Protein AF-A0AAW7EBN5-F1 (afdb_monomer_lite)

Secondary structure (DSSP, 8-state):
---HHHHHHHHHHHHHTT--PPP-TTPPPHHHHHHHHHHHHHHH-SSSPPTTGGGGTTS---SSHHHHHHHHHHHHHHHSS---SHHHHHHHHHHHHHHHHHHHHHH-SS---EEEEHHHHHHH-TTTSTTPPP-GGGSEEEE-SS-EE-HHHHHHHHHHHGGGG-HHHHHHHHHH--THHHHTT-

Structure (mmCIF, N/CA/C/O backbone):
data_AF-A0AAW7EBN5-F1
#
_entry.id   AF-A0AAW7EBN5-F1
#
loop_
_atom_site.group_PDB
_atom_site.id
_atom_site.type_symbol
_atom_site.label_atom_id
_atom_site.label_alt_id
_atom_site.label_comp_id
_atom_site.label_asym_id
_atom_site.label_entity_id
_atom_site.label_seq_id
_atom_site.pdbx_PDB_ins_code
_atom_site.Cartn_x
_atom_site.Cartn_y
_atom_site.Cartn_z
_atom_site.occupancy
_atom_site.B_iso_or_equiv
_atom_site.auth_seq_id
_atom_site.auth_comp_id
_atom_site.auth_asym_id
_atom_site.auth_atom_id
_atom_site.pdbx_PDB_model_num
ATOM 1 N N . MET A 1 1 ? 21.652 12.229 13.108 1.00 41.81 1 MET A N 1
ATOM 2 C CA . MET A 1 1 ? 20.593 11.938 12.123 1.00 41.81 1 MET A CA 1
ATOM 3 C C . MET A 1 1 ? 20.784 10.509 11.662 1.00 41.81 1 MET A C 1
ATOM 5 O O . MET A 1 1 ? 21.732 10.236 10.935 1.00 41.81 1 MET A O 1
ATOM 9 N N . THR A 1 2 ? 19.992 9.581 12.190 1.00 40.50 2 THR A N 1
ATOM 10 C CA . THR A 1 2 ? 20.044 8.175 11.773 1.00 40.50 2 THR A CA 1
ATOM 11 C C . THR A 1 2 ? 19.522 8.098 10.344 1.00 40.50 2 THR A C 1
ATOM 13 O O . THR A 1 2 ? 18.442 8.602 10.058 1.00 40.50 2 THR A O 1
ATOM 16 N N . ASN A 1 3 ? 20.313 7.535 9.435 1.00 57.00 3 ASN A N 1
ATOM 17 C CA . ASN A 1 3 ? 19.913 7.355 8.044 1.00 57.00 3 ASN A CA 1
ATOM 18 C C . ASN A 1 3 ? 18.663 6.451 8.007 1.00 57.00 3 ASN A C 1
ATOM 20 O O . ASN A 1 3 ? 18.696 5.353 8.561 1.00 57.00 3 ASN A O 1
ATOM 24 N N . ILE A 1 4 ? 17.573 6.903 7.383 1.00 47.56 4 ILE A N 1
ATOM 25 C CA . ILE A 1 4 ? 16.303 6.164 7.260 1.00 47.56 4 ILE A CA 1
ATOM 26 C C . ILE A 1 4 ? 16.544 4.759 6.688 1.00 47.56 4 ILE A C 1
ATOM 28 O O . ILE A 1 4 ? 15.941 3.796 7.152 1.00 47.56 4 ILE A O 1
ATOM 32 N N . LEU A 1 5 ? 17.520 4.608 5.785 1.00 47.66 5 LEU A N 1
ATOM 33 C CA . LEU A 1 5 ? 17.958 3.314 5.267 1.00 47.66 5 LEU A CA 1
ATOM 34 C C . LEU A 1 5 ? 18.534 2.415 6.368 1.00 47.66 5 LEU A C 1
ATOM 36 O O . LEU A 1 5 ? 18.191 1.244 6.436 1.00 47.66 5 LEU A O 1
ATOM 40 N N . GLN A 1 6 ? 19.361 2.945 7.275 1.00 50.62 6 GLN A N 1
ATOM 41 C CA . GLN A 1 6 ? 19.866 2.180 8.424 1.00 50.62 6 GLN A CA 1
ATOM 42 C C . GLN A 1 6 ? 18.741 1.784 9.374 1.00 50.62 6 GLN A C 1
ATOM 44 O O . GLN A 1 6 ? 18.802 0.706 9.950 1.00 50.62 6 GLN A O 1
ATOM 49 N N . MET A 1 7 ? 17.710 2.617 9.515 1.00 57.75 7 MET A N 1
ATOM 50 C CA . MET A 1 7 ? 16.566 2.327 10.372 1.00 57.75 7 MET A CA 1
ATOM 51 C C . MET A 1 7 ? 15.633 1.280 9.756 1.00 57.75 7 MET A C 1
ATOM 53 O O . MET A 1 7 ? 15.209 0.374 10.462 1.00 57.75 7 MET A O 1
ATOM 57 N N . ILE A 1 8 ? 15.389 1.341 8.446 1.00 55.94 8 ILE A N 1
ATOM 58 C CA . ILE A 1 8 ? 14.656 0.325 7.684 1.00 55.94 8 ILE A CA 1
ATOM 59 C C . ILE A 1 8 ? 15.447 -0.989 7.665 1.00 55.94 8 ILE A C 1
ATOM 61 O O . ILE A 1 8 ? 14.898 -2.034 7.990 1.00 55.94 8 ILE A O 1
ATOM 65 N N . ILE A 1 9 ? 16.759 -0.947 7.414 1.00 55.69 9 ILE A N 1
ATOM 66 C CA . ILE A 1 9 ? 17.652 -2.110 7.522 1.00 55.69 9 ILE A CA 1
ATOM 67 C C . ILE A 1 9 ? 17.666 -2.659 8.952 1.00 55.69 9 ILE A C 1
ATOM 69 O O . ILE A 1 9 ? 17.669 -3.872 9.126 1.00 55.69 9 ILE A O 1
ATOM 73 N N . HIS A 1 10 ? 17.676 -1.822 9.993 1.00 57.66 10 HIS A N 1
ATOM 74 C CA . HIS A 1 10 ? 17.578 -2.286 11.380 1.00 57.66 10 HIS A CA 1
ATOM 75 C C . HIS A 1 10 ? 16.211 -2.877 11.695 1.00 57.66 10 HIS A C 1
ATOM 77 O O . HIS A 1 10 ? 16.149 -3.889 12.383 1.00 57.66 10 HIS A O 1
ATOM 83 N N . PHE A 1 11 ? 15.136 -2.287 11.185 1.00 59.66 11 PHE A N 1
ATOM 84 C CA . PHE A 1 11 ? 13.782 -2.802 11.321 1.00 59.66 11 PHE A CA 1
ATOM 85 C C . PHE A 1 11 ? 13.663 -4.173 10.647 1.00 59.66 11 PHE A C 1
ATOM 87 O O . PHE A 1 11 ? 13.245 -5.127 11.295 1.00 59.66 11 PHE A O 1
ATOM 94 N N . PHE A 1 12 ? 14.171 -4.320 9.420 1.00 54.25 12 PHE A N 1
ATOM 95 C CA . PHE A 1 12 ? 14.268 -5.603 8.724 1.00 54.25 12 PHE A CA 1
ATOM 96 C C . PHE A 1 12 ? 15.182 -6.596 9.457 1.00 54.25 12 PHE A C 1
ATOM 98 O O . PHE A 1 12 ? 14.777 -7.725 9.696 1.00 54.25 12 PHE A O 1
ATOM 105 N N . LYS A 1 13 ? 16.375 -6.198 9.918 1.00 53.28 13 LYS A N 1
ATOM 106 C CA . LYS A 1 13 ? 17.269 -7.070 10.710 1.00 53.28 13 LYS A CA 1
ATOM 107 C C . LYS A 1 13 ? 16.644 -7.512 12.034 1.00 53.28 13 LYS A C 1
ATOM 109 O O . LYS A 1 13 ? 16.914 -8.621 12.487 1.00 53.28 13 LYS A O 1
ATOM 114 N N . ARG A 1 14 ? 15.831 -6.656 12.657 1.00 59.66 14 ARG A N 1
ATOM 115 C CA . ARG A 1 14 ? 15.107 -6.944 13.900 1.00 59.66 14 ARG A CA 1
ATOM 116 C C . ARG A 1 14 ? 13.907 -7.863 13.664 1.00 59.66 14 ARG A C 1
ATOM 118 O O . ARG A 1 14 ? 13.624 -8.679 14.532 1.00 59.66 14 ARG A O 1
ATOM 125 N N . LEU A 1 15 ? 13.231 -7.744 12.522 1.00 51.34 15 LEU A N 1
ATOM 126 C CA . LEU A 1 15 ? 12.105 -8.603 12.142 1.00 51.34 15 LEU A CA 1
ATOM 127 C C . LEU A 1 15 ? 12.548 -9.971 11.606 1.00 51.34 15 LEU A C 1
ATOM 129 O O . LEU A 1 15 ? 11.916 -10.974 11.915 1.00 51.34 15 LEU A O 1
ATOM 133 N N . PHE A 1 16 ? 13.648 -10.025 10.851 1.00 55.56 16 PHE A N 1
ATOM 134 C CA . PHE A 1 16 ? 14.033 -11.194 10.047 1.00 55.56 16 PHE A CA 1
ATOM 135 C C . PHE A 1 16 ? 15.359 -11.852 10.451 1.00 55.56 16 PHE A C 1
ATOM 137 O O . PHE A 1 16 ? 15.857 -12.684 9.702 1.00 55.56 16 PHE A O 1
ATOM 144 N N . GLY A 1 17 ? 15.929 -11.486 11.608 1.00 42.25 17 GLY A N 1
ATOM 145 C CA . GLY A 1 17 ? 17.090 -12.103 12.271 1.00 42.25 17 GLY A CA 1
ATOM 146 C C . GLY A 1 17 ? 18.018 -12.957 11.394 1.00 42.25 17 GLY A C 1
ATOM 147 O O . GLY A 1 17 ? 17.725 -14.122 11.166 1.00 42.25 17 GLY A O 1
ATOM 148 N N . SER A 1 18 ? 19.149 -12.386 10.957 1.00 43.19 18 SER A N 1
ATOM 149 C CA . SER A 1 18 ? 20.290 -13.038 10.273 1.00 43.19 18 SER A CA 1
ATOM 150 C C . SER A 1 18 ? 20.031 -14.437 9.683 1.00 43.19 18 SER A C 1
ATOM 152 O O . SER A 1 18 ? 20.650 -15.417 10.106 1.00 43.19 18 SER A O 1
ATOM 154 N N . ARG A 1 19 ? 19.148 -14.555 8.689 1.00 39.50 19 ARG A N 1
ATOM 155 C CA . ARG A 1 19 ? 19.156 -15.724 7.808 1.00 39.50 19 ARG A CA 1
ATOM 156 C C . ARG A 1 19 ? 20.204 -15.485 6.727 1.00 39.50 19 ARG A C 1
ATOM 158 O O . ARG A 1 19 ? 20.065 -14.593 5.905 1.00 39.50 19 ARG A O 1
ATOM 165 N N . GLN A 1 20 ? 21.295 -16.246 6.780 1.00 42.50 20 GLN A N 1
ATOM 166 C CA . GLN A 1 20 ? 22.149 -16.454 5.613 1.00 42.50 20 GLN A CA 1
ATOM 167 C C . GLN A 1 20 ? 21.422 -17.432 4.687 1.00 42.50 20 GLN A C 1
ATOM 169 O O . GLN A 1 20 ? 21.333 -18.617 5.011 1.00 42.50 20 GLN A O 1
ATOM 174 N N . SER A 1 21 ? 20.907 -16.952 3.559 1.00 39.53 21 SER A N 1
ATOM 175 C CA . SER A 1 21 ? 20.324 -17.805 2.518 1.00 39.53 21 SER A CA 1
ATOM 176 C C . SER A 1 21 ? 21.396 -18.122 1.479 1.00 39.53 21 SER A C 1
ATOM 178 O O . SER A 1 21 ? 21.937 -17.237 0.818 1.00 39.53 21 SER A O 1
ATOM 180 N N . THR A 1 22 ? 21.736 -19.402 1.359 1.00 34.47 22 THR A N 1
ATOM 181 C CA . THR A 1 22 ? 22.506 -19.938 0.236 1.00 34.47 22 THR A CA 1
ATOM 182 C C . THR A 1 22 ? 21.583 -19.999 -0.978 1.00 34.47 22 THR A C 1
ATOM 184 O O . THR A 1 22 ? 20.506 -20.577 -0.914 1.00 34.47 22 THR A O 1
ATOM 187 N N . VAL A 1 23 ? 21.994 -19.358 -2.071 1.00 38.59 23 VAL A N 1
ATOM 188 C CA . VAL A 1 23 ? 21.180 -19.189 -3.281 1.00 38.59 23 VAL A CA 1
ATOM 189 C C . VAL A 1 23 ? 20.992 -20.529 -3.999 1.00 38.59 23 VAL A C 1
ATOM 191 O O . VAL A 1 23 ? 21.970 -21.145 -4.427 1.00 38.59 23 VAL A O 1
ATOM 194 N N . SER A 1 24 ? 19.738 -20.939 -4.204 1.00 33.28 24 SER A N 1
ATOM 195 C CA . SER A 1 24 ? 19.353 -21.868 -5.272 1.00 33.28 24 SER A CA 1
ATOM 196 C C . SER A 1 24 ? 17.978 -21.497 -5.853 1.00 33.28 24 SER A C 1
ATOM 198 O O . SER A 1 24 ? 17.184 -20.829 -5.201 1.00 33.28 24 SER A O 1
ATOM 200 N N . ASN A 1 25 ? 17.782 -21.846 -7.128 1.00 41.19 25 ASN A N 1
ATOM 201 C CA . ASN A 1 25 ? 16.767 -21.336 -8.058 1.00 41.19 25 ASN A CA 1
ATOM 202 C C . ASN A 1 25 ? 15.302 -21.378 -7.560 1.00 41.19 25 ASN A C 1
ATOM 204 O O . ASN A 1 25 ? 14.869 -22.378 -7.002 1.00 41.19 25 ASN A O 1
ATOM 208 N N . GLU A 1 26 ? 14.550 -20.322 -7.916 1.00 43.00 26 GLU A N 1
ATOM 209 C CA . GLU A 1 26 ? 13.098 -20.081 -7.717 1.00 43.00 26 GLU A CA 1
ATOM 210 C C . GLU A 1 26 ? 12.613 -19.521 -6.364 1.00 43.00 26 GLU A C 1
ATOM 212 O O . GLU A 1 26 ? 11.414 -19.518 -6.089 1.00 43.00 26 GLU A O 1
ATOM 217 N N . GLU A 1 27 ? 13.483 -18.925 -5.550 1.00 46.00 27 GLU A N 1
ATOM 218 C CA . GLU A 1 27 ? 13.030 -18.131 -4.399 1.00 46.00 27 GLU A CA 1
ATOM 219 C C . GLU A 1 27 ? 12.667 -16.695 -4.819 1.00 46.00 27 GLU A C 1
ATOM 221 O O . GLU A 1 27 ? 13.428 -16.007 -5.505 1.00 46.00 27 GLU A O 1
ATOM 226 N N . LEU A 1 28 ? 11.478 -16.226 -4.415 1.00 54.50 28 LEU A N 1
ATOM 227 C CA . LEU A 1 28 ? 11.127 -14.807 -4.499 1.00 54.50 28 LEU A CA 1
ATOM 228 C C . LEU A 1 28 ? 12.215 -13.994 -3.768 1.00 54.50 28 LEU A C 1
ATOM 230 O O . LEU A 1 28 ? 12.573 -14.378 -2.653 1.00 54.50 28 LEU A O 1
ATOM 234 N N . PRO A 1 29 ? 12.726 -12.883 -4.340 1.00 73.75 29 PRO A N 1
ATOM 235 C CA . PRO A 1 29 ? 13.769 -12.081 -3.696 1.00 73.75 29 PRO A CA 1
ATOM 236 C C . PRO A 1 29 ? 13.388 -11.741 -2.251 1.00 73.75 29 PRO A C 1
ATOM 238 O O . PRO A 1 29 ? 12.215 -11.466 -2.007 1.00 73.75 29 PRO A O 1
ATOM 241 N N . GLU A 1 30 ? 14.342 -11.708 -1.314 1.00 85.31 30 GLU A N 1
ATOM 242 C CA . GLU A 1 30 ? 14.082 -11.552 0.135 1.00 85.31 30 GLU A CA 1
ATOM 243 C C . GLU A 1 30 ? 13.101 -10.411 0.471 1.00 85.31 30 GLU A C 1
ATOM 245 O O . GLU A 1 30 ? 12.250 -10.555 1.347 1.00 85.31 30 GLU A O 1
ATOM 250 N N . ILE A 1 31 ? 13.138 -9.306 -0.284 1.00 88.88 31 ILE A N 1
ATOM 251 C CA . ILE A 1 31 ? 12.205 -8.181 -0.133 1.00 88.88 31 ILE A CA 1
ATOM 252 C C . ILE A 1 31 ? 10.736 -8.555 -0.397 1.00 88.88 31 ILE A C 1
ATOM 254 O O . ILE A 1 31 ? 9.842 -8.050 0.270 1.00 88.88 31 ILE A O 1
ATOM 258 N N . ASN A 1 32 ? 10.458 -9.465 -1.331 1.00 93.12 32 ASN A N 1
ATOM 259 C CA . ASN A 1 32 ? 9.101 -9.915 -1.636 1.00 93.12 32 ASN A CA 1
ATOM 260 C C . ASN A 1 32 ? 8.511 -10.723 -0.481 1.00 93.12 32 ASN A C 1
ATOM 262 O O . ASN A 1 32 ? 7.341 -10.541 -0.158 1.00 93.12 32 ASN A O 1
ATOM 266 N N . LEU A 1 33 ? 9.318 -11.590 0.138 1.00 92.12 33 LEU A N 1
ATOM 267 C CA . LEU A 1 33 ? 8.919 -12.328 1.337 1.00 92.12 33 LEU A CA 1
ATOM 268 C C . LEU A 1 33 ? 8.716 -11.366 2.509 1.00 92.12 33 LEU A C 1
ATOM 270 O O . LEU A 1 33 ? 7.685 -11.417 3.172 1.00 92.12 33 LEU A O 1
ATOM 274 N N . ALA A 1 34 ? 9.640 -10.422 2.695 1.00 92.62 34 ALA A N 1
ATOM 275 C CA . ALA A 1 34 ? 9.538 -9.431 3.757 1.00 92.62 34 ALA A CA 1
ATOM 276 C C . ALA A 1 34 ? 8.265 -8.575 3.640 1.00 92.62 34 ALA A C 1
ATOM 278 O O . ALA A 1 34 ? 7.612 -8.307 4.645 1.00 92.62 34 ALA A O 1
ATOM 279 N N . PHE A 1 35 ? 7.878 -8.169 2.427 1.00 95.94 35 PHE A N 1
ATOM 280 C CA . PHE A 1 35 ? 6.635 -7.429 2.205 1.00 95.94 35 PHE A CA 1
ATOM 281 C C . PHE A 1 35 ? 5.387 -8.308 2.349 1.00 95.94 35 PHE A C 1
ATOM 283 O O . PHE A 1 35 ? 4.399 -7.849 2.914 1.00 95.94 35 PHE A O 1
ATOM 290 N N . ALA A 1 36 ? 5.425 -9.582 1.953 1.00 96.06 36 ALA A N 1
ATOM 291 C CA . ALA A 1 36 ? 4.332 -10.507 2.256 1.00 96.06 36 ALA A CA 1
ATOM 292 C C . ALA A 1 36 ? 4.115 -10.664 3.775 1.00 96.06 36 ALA A C 1
ATOM 294 O O . ALA A 1 36 ? 2.979 -10.612 4.253 1.00 96.06 36 ALA A O 1
ATOM 295 N N . ASP A 1 37 ? 5.200 -10.762 4.545 1.00 95.19 37 ASP A N 1
ATOM 296 C CA . ASP A 1 37 ? 5.140 -10.839 6.005 1.00 95.19 37 ASP A CA 1
ATOM 297 C C . ASP A 1 37 ? 4.635 -9.526 6.623 1.00 95.19 37 ASP A C 1
ATOM 299 O O . ASP A 1 37 ? 3.735 -9.549 7.463 1.00 95.19 37 ASP A O 1
ATOM 303 N N . LEU A 1 38 ? 5.128 -8.367 6.165 1.00 96.62 38 LEU A N 1
ATOM 304 C CA . LEU A 1 38 ? 4.636 -7.054 6.606 1.00 96.62 38 LEU A CA 1
ATOM 305 C C . LEU A 1 38 ? 3.138 -6.878 6.343 1.00 96.62 38 LEU A C 1
ATOM 307 O O . LEU A 1 38 ? 2.431 -6.343 7.196 1.00 96.62 38 LEU A O 1
ATOM 311 N N . ALA A 1 39 ? 2.652 -7.349 5.196 1.00 98.00 39 ALA A N 1
ATOM 312 C CA . ALA A 1 39 ? 1.235 -7.327 4.873 1.00 98.00 39 ALA A CA 1
ATOM 313 C C . ALA A 1 39 ? 0.424 -8.152 5.882 1.00 98.00 39 ALA A C 1
ATOM 315 O O . ALA A 1 39 ? -0.584 -7.682 6.401 1.00 98.00 39 ALA A O 1
ATOM 316 N N . ASN A 1 40 ? 0.887 -9.360 6.215 1.00 96.12 40 ASN A N 1
ATOM 317 C CA . ASN A 1 40 ? 0.235 -10.210 7.211 1.00 96.12 40 ASN A CA 1
ATOM 318 C C . ASN A 1 40 ? 0.261 -9.596 8.628 1.00 96.12 40 ASN A C 1
ATOM 320 O O . ASN A 1 40 ? -0.712 -9.694 9.378 1.00 96.12 40 ASN A O 1
ATOM 324 N N . MET A 1 41 ? 1.355 -8.919 8.990 1.00 96.19 41 MET A N 1
ATOM 325 C CA . MET A 1 41 ? 1.511 -8.249 10.286 1.00 96.19 41 MET A CA 1
ATOM 326 C C . MET A 1 41 ? 0.529 -7.092 10.503 1.00 96.19 41 MET A C 1
ATOM 328 O O . MET A 1 41 ? 0.321 -6.715 11.656 1.00 96.19 41 MET A O 1
ATOM 332 N N . LEU A 1 42 ? -0.059 -6.518 9.445 1.00 96.81 42 LEU A N 1
ATOM 333 C CA . LEU A 1 42 ? -1.044 -5.438 9.572 1.00 96.81 42 LEU A CA 1
ATOM 334 C C . LEU A 1 42 ? -2.216 -5.846 10.473 1.00 96.81 42 LEU A C 1
ATOM 336 O O . LEU A 1 42 ? -2.647 -5.054 11.305 1.00 96.81 42 LEU A O 1
ATOM 340 N N . THR A 1 43 ? -2.686 -7.086 10.328 1.00 95.19 43 THR A N 1
ATOM 341 C CA . THR A 1 43 ? -3.916 -7.578 10.963 1.00 95.19 43 THR A CA 1
ATOM 342 C C . THR A 1 43 ? -3.674 -8.648 12.034 1.00 95.19 43 THR A C 1
ATOM 344 O O . THR A 1 43 ? -4.608 -9.011 12.743 1.00 95.19 43 THR A O 1
ATOM 347 N N . HIS A 1 44 ? -2.434 -9.133 12.204 1.00 92.69 44 HIS A N 1
ATOM 348 C CA . HIS A 1 44 ? -2.129 -10.262 13.100 1.00 92.69 44 HIS A CA 1
ATOM 349 C C . HIS A 1 44 ? -0.993 -10.031 14.117 1.00 92.69 44 HIS A C 1
ATOM 351 O O . HIS A 1 44 ? -0.796 -10.875 14.996 1.00 92.69 44 HIS A O 1
ATOM 357 N N . GLU A 1 45 ? -0.216 -8.943 14.030 1.00 92.62 45 GLU A N 1
ATOM 358 C CA . GLU A 1 45 ? 0.930 -8.727 14.928 1.00 92.62 45 GLU A CA 1
ATOM 359 C C . GLU A 1 45 ? 0.486 -8.333 16.345 1.00 92.62 45 GLU A C 1
ATOM 361 O O . GLU A 1 45 ? -0.085 -7.266 16.544 1.00 92.62 45 GLU A O 1
ATOM 366 N N . LYS A 1 46 ? 0.813 -9.158 17.347 1.00 90.25 46 LYS A N 1
ATOM 367 C CA . LYS A 1 46 ? 0.402 -8.953 18.750 1.00 90.25 46 LYS A CA 1
ATOM 368 C C . LYS A 1 46 ? 1.466 -8.298 19.628 1.00 90.25 46 LYS A C 1
ATOM 370 O O . LYS A 1 46 ? 1.125 -7.659 20.616 1.00 90.25 46 LYS A O 1
ATOM 375 N N . ASN A 1 47 ? 2.747 -8.469 19.307 1.00 89.25 47 ASN A N 1
ATOM 376 C CA . ASN A 1 47 ? 3.846 -7.970 20.140 1.00 89.25 47 ASN A CA 1
ATOM 377 C C . ASN A 1 47 ? 4.132 -6.490 19.879 1.00 89.25 47 ASN A C 1
ATOM 379 O O . ASN A 1 47 ? 4.582 -5.770 20.767 1.00 89.25 47 ASN A O 1
ATOM 383 N N . ASN A 1 48 ? 3.899 -6.048 18.645 1.00 88.31 48 ASN A N 1
ATOM 384 C CA . ASN A 1 48 ? 4.020 -4.655 18.235 1.00 88.31 48 ASN A CA 1
ATOM 385 C C . ASN A 1 48 ? 2.884 -4.307 17.258 1.00 88.31 48 ASN A C 1
ATOM 387 O O . ASN A 1 48 ? 3.149 -4.168 16.054 1.00 88.31 48 ASN A O 1
ATOM 391 N N . PRO A 1 49 ? 1.627 -4.272 17.739 1.00 91.88 49 PRO A N 1
ATOM 392 C CA . PRO A 1 49 ? 0.456 -4.069 16.896 1.00 91.88 49 PRO A CA 1
ATOM 393 C C . PRO A 1 49 ? 0.455 -2.668 16.285 1.00 91.88 49 PRO A C 1
ATOM 395 O O . PRO A 1 49 ? 1.073 -1.740 16.808 1.00 91.88 49 PRO A O 1
ATOM 398 N N . VAL A 1 50 ? -0.253 -2.512 15.169 1.00 92.38 50 VAL A N 1
ATOM 399 C CA . VAL A 1 50 ? -0.644 -1.172 14.718 1.00 92.38 50 VAL A CA 1
ATOM 400 C C . VAL A 1 50 ? -1.708 -0.603 15.676 1.00 92.38 50 VAL A C 1
ATOM 402 O O . VAL A 1 50 ? -2.388 -1.384 16.354 1.00 92.38 50 VAL A O 1
ATOM 405 N N . PRO A 1 51 ? -1.872 0.730 15.776 1.00 91.62 51 PRO A N 1
ATOM 406 C CA . PRO A 1 51 ? -2.968 1.314 16.547 1.00 91.62 51 PRO A CA 1
ATOM 407 C C . PRO A 1 51 ? -4.311 0.736 16.105 1.00 91.62 51 PRO A C 1
ATOM 409 O O . PRO A 1 51 ? -4.489 0.468 14.920 1.00 91.62 51 PRO A O 1
ATOM 412 N N . ASN A 1 52 ? -5.233 0.542 17.049 1.00 91.50 52 ASN A N 1
ATOM 413 C CA . ASN A 1 52 ? -6.579 0.028 16.788 1.00 91.50 52 ASN A CA 1
ATOM 414 C C . ASN A 1 52 ? -6.618 -1.303 15.997 1.00 91.50 52 ASN A C 1
ATOM 416 O O . ASN A 1 52 ? -7.480 -1.492 15.146 1.00 91.50 52 ASN A O 1
ATOM 420 N N . LEU A 1 53 ? -5.697 -2.240 16.274 1.00 93.31 53 LEU A N 1
ATOM 421 C CA . LEU A 1 53 ? -5.661 -3.568 15.631 1.00 93.31 53 LEU A CA 1
ATOM 422 C C . LEU A 1 53 ? -7.021 -4.294 15.667 1.00 93.31 53 LEU A C 1
ATOM 424 O O . LEU A 1 53 ? -7.388 -4.973 14.710 1.00 93.31 53 LEU A O 1
ATOM 428 N N . GLU A 1 54 ? -7.779 -4.112 16.751 1.00 94.25 54 GLU A N 1
ATOM 429 C CA . GLU A 1 54 ? -9.112 -4.694 16.947 1.00 94.25 54 GLU A CA 1
ATOM 430 C C . GLU A 1 54 ? -10.106 -4.321 15.833 1.00 94.25 54 GLU A C 1
ATOM 432 O O . GLU A 1 54 ? -11.044 -5.081 15.590 1.00 94.25 54 GLU A O 1
ATOM 437 N N . PHE A 1 55 ? -9.883 -3.210 15.111 1.00 94.88 55 PHE A N 1
ATOM 438 C CA . PHE A 1 55 ? -10.654 -2.823 13.923 1.00 94.88 55 PHE A CA 1
ATOM 439 C C . PHE A 1 55 ? -10.760 -3.970 12.907 1.00 94.88 55 PHE A C 1
ATOM 441 O O . PHE A 1 55 ? -11.808 -4.172 12.302 1.00 94.88 55 PHE A O 1
ATOM 448 N N . PHE A 1 56 ? -9.697 -4.764 12.754 1.00 96.06 56 PHE A N 1
ATOM 449 C CA . PHE A 1 56 ? -9.648 -5.845 11.772 1.00 96.06 56 PHE A CA 1
ATOM 450 C C . PHE A 1 56 ? -10.279 -7.159 12.253 1.00 96.06 56 PHE A C 1
ATOM 452 O O . PHE A 1 56 ? -10.504 -8.048 11.438 1.00 96.06 56 PHE A O 1
ATOM 459 N N . HIS A 1 57 ? -10.582 -7.322 13.545 1.00 92.75 57 HIS A N 1
ATOM 460 C CA . HIS A 1 57 ? -10.980 -8.623 14.104 1.00 92.75 57 HIS A CA 1
ATOM 461 C C . HIS A 1 57 ? -12.338 -9.140 13.612 1.00 92.75 57 HIS A C 1
ATOM 463 O O . HIS A 1 57 ? -12.569 -10.349 13.610 1.00 92.75 57 HIS A O 1
ATOM 469 N N . SER A 1 58 ? -13.237 -8.247 13.199 1.00 89.94 58 SER A N 1
ATOM 470 C CA . SER A 1 58 ? -14.543 -8.598 12.628 1.00 89.94 58 SER A CA 1
ATOM 471 C C . SER A 1 58 ? -14.565 -8.575 11.097 1.00 89.94 58 SER A C 1
ATOM 473 O O . SER A 1 58 ? -15.601 -8.879 10.502 1.00 89.94 58 SER A O 1
ATOM 475 N N . LEU A 1 59 ? -13.448 -8.220 10.457 1.00 95.50 59 LEU A N 1
ATOM 476 C CA . LEU A 1 59 ? -13.358 -8.019 9.016 1.00 95.50 59 LEU A CA 1
ATOM 477 C C . LEU A 1 59 ? -12.678 -9.210 8.343 1.00 95.50 59 LEU A C 1
ATOM 479 O O . LEU A 1 59 ? -11.682 -9.748 8.827 1.00 95.50 59 LEU A O 1
ATOM 483 N N . ASN A 1 60 ? -13.197 -9.608 7.182 1.00 94.25 60 ASN A N 1
ATOM 484 C CA . ASN A 1 60 ? -12.527 -10.593 6.343 1.00 94.25 60 ASN A CA 1
ATOM 485 C C . ASN A 1 60 ? -11.458 -9.897 5.486 1.00 94.25 60 ASN A C 1
ATOM 487 O O . ASN A 1 60 ? -11.756 -9.317 4.443 1.00 94.25 60 ASN A O 1
ATOM 491 N N . MET A 1 61 ? -10.212 -9.939 5.952 1.00 97.62 61 MET A N 1
ATOM 492 C CA . MET A 1 61 ? -9.067 -9.299 5.301 1.00 97.62 61 MET A CA 1
ATOM 493 C C . MET A 1 61 ? -8.371 -10.275 4.341 1.00 97.62 61 MET A C 1
ATOM 495 O O . MET A 1 61 ? -7.285 -10.777 4.632 1.00 97.62 61 MET A O 1
ATOM 499 N N . ASP A 1 62 ? -8.980 -10.522 3.181 1.00 97.69 62 ASP A N 1
ATOM 500 C CA . ASP A 1 62 ? -8.596 -11.552 2.203 1.00 97.69 62 ASP A CA 1
ATOM 501 C C . ASP A 1 62 ? -7.790 -11.042 0.993 1.00 97.69 62 ASP A C 1
ATOM 503 O O . ASP A 1 62 ? -7.650 -11.748 -0.006 1.00 97.69 62 ASP A O 1
ATOM 507 N N . TYR A 1 63 ? -7.218 -9.839 1.091 1.00 98.25 63 TYR A N 1
ATOM 508 C CA . TYR A 1 63 ? -6.481 -9.148 0.026 1.00 98.25 63 TYR A CA 1
ATOM 509 C C . TYR A 1 63 ? -7.339 -8.764 -1.185 1.00 98.25 63 TYR A C 1
ATOM 511 O O . TYR A 1 63 ? -6.799 -8.412 -2.234 1.00 98.25 63 TYR A O 1
ATOM 519 N N . SER A 1 64 ? -8.667 -8.817 -1.082 1.00 98.06 64 SER A N 1
ATOM 520 C CA . SER A 1 64 ? -9.547 -8.274 -2.115 1.00 98.06 64 SER A CA 1
ATOM 521 C C . SER A 1 64 ? -9.505 -6.744 -2.139 1.00 98.06 64 SER A C 1
ATOM 523 O O . SER A 1 64 ? -9.092 -6.082 -1.184 1.00 98.06 64 SER A O 1
ATOM 525 N N . LEU A 1 65 ? -10.018 -6.153 -3.220 1.00 97.00 65 LEU A N 1
ATOM 526 C CA . LEU A 1 65 ? -10.277 -4.712 -3.262 1.00 97.00 65 LEU A CA 1
ATOM 527 C C . LEU A 1 65 ? -11.208 -4.253 -2.123 1.00 97.00 65 LEU A C 1
ATOM 529 O O . LEU A 1 65 ? -11.025 -3.154 -1.609 1.00 97.00 65 LEU A O 1
ATOM 533 N N . GLY A 1 66 ? -12.152 -5.098 -1.690 1.00 97.88 66 GLY A N 1
ATOM 534 C CA . GLY A 1 66 ? -13.004 -4.817 -0.530 1.00 97.88 66 GLY A CA 1
ATOM 535 C C . GLY A 1 66 ? -12.196 -4.677 0.763 1.00 97.88 66 GLY A C 1
ATOM 536 O O . GLY A 1 66 ? -12.397 -3.726 1.511 1.00 97.88 66 GLY A O 1
ATOM 537 N N . SER A 1 67 ? -11.194 -5.536 0.983 1.00 98.31 67 SER A N 1
ATOM 538 C CA . SER A 1 67 ? -10.277 -5.388 2.122 1.00 98.31 67 SER A CA 1
ATOM 539 C C . SER A 1 67 ? -9.493 -4.071 2.088 1.00 98.31 67 SER A C 1
ATOM 541 O O . SER A 1 67 ? -9.197 -3.515 3.141 1.00 98.31 67 SER A O 1
ATOM 543 N N . ILE A 1 68 ? -9.183 -3.527 0.905 1.00 98.50 68 ILE A N 1
ATOM 544 C CA . ILE A 1 68 ? -8.508 -2.222 0.797 1.00 98.50 68 ILE A CA 1
ATOM 545 C C . ILE A 1 68 ? -9.444 -1.066 1.189 1.00 98.50 68 ILE A C 1
ATOM 547 O O . ILE A 1 68 ? -8.978 -0.094 1.774 1.00 98.50 68 ILE A O 1
ATOM 551 N N . GLN A 1 69 ? -10.757 -1.167 0.953 1.00 98.00 69 GLN A N 1
ATOM 552 C CA . GLN A 1 69 ? -11.707 -0.153 1.443 1.00 98.00 69 GLN A CA 1
ATOM 553 C C . GLN A 1 69 ? -11.700 -0.080 2.973 1.00 98.00 69 GLN A C 1
ATOM 555 O O . GLN A 1 69 ? -11.622 1.006 3.538 1.00 98.00 69 GLN A O 1
ATOM 560 N N . HIS A 1 70 ? -11.661 -1.233 3.642 1.00 98.25 70 HIS A N 1
ATOM 561 C CA . HIS A 1 70 ? -11.507 -1.282 5.096 1.00 98.25 70 HIS A CA 1
ATOM 562 C C . HIS A 1 70 ? -10.183 -0.684 5.581 1.00 98.25 70 HIS A C 1
ATOM 564 O O . HIS A 1 70 ? -10.110 -0.154 6.685 1.00 98.25 70 HIS A O 1
ATOM 570 N N . ILE A 1 71 ? -9.127 -0.737 4.768 1.00 98.19 71 ILE A N 1
ATOM 571 C CA . ILE A 1 71 ? -7.866 -0.063 5.086 1.00 98.19 71 ILE A CA 1
ATOM 572 C C . ILE A 1 71 ? -8.017 1.459 5.005 1.00 98.19 71 ILE A C 1
ATOM 574 O O . ILE A 1 71 ? -7.486 2.145 5.874 1.00 98.19 71 ILE A O 1
ATOM 578 N N . ASP A 1 72 ? -8.728 1.993 4.009 1.00 98.25 72 ASP A N 1
ATOM 579 C CA . ASP A 1 72 ? -9.012 3.433 3.943 1.00 98.25 72 ASP A CA 1
ATOM 580 C C . ASP A 1 72 ? -9.796 3.880 5.198 1.00 98.25 72 ASP A C 1
ATOM 582 O O . ASP A 1 72 ? -9.398 4.834 5.868 1.00 98.25 72 ASP A O 1
ATOM 586 N N . GLU A 1 73 ? -10.839 3.135 5.588 1.00 97.12 73 GLU A N 1
ATOM 587 C CA . GLU A 1 73 ? -11.615 3.366 6.823 1.00 97.12 73 GLU A CA 1
ATOM 588 C C . GLU A 1 73 ? -10.735 3.316 8.082 1.00 97.12 73 GLU A C 1
ATOM 590 O O . GLU A 1 73 ? -10.799 4.197 8.945 1.00 97.12 73 GLU A O 1
ATOM 595 N N . TYR A 1 74 ? -9.872 2.302 8.169 1.00 97.00 74 TYR A N 1
ATOM 596 C CA . TYR A 1 74 ? -8.905 2.154 9.247 1.00 97.00 74 TYR A CA 1
ATOM 597 C C . TYR A 1 74 ? -7.989 3.376 9.347 1.00 97.00 74 TYR A C 1
ATOM 599 O O . TYR A 1 74 ? -7.868 3.967 10.422 1.00 97.00 74 TYR A O 1
ATOM 607 N N . LEU A 1 75 ? -7.363 3.776 8.236 1.00 96.56 75 LEU A N 1
ATOM 608 C CA . LEU A 1 75 ? -6.430 4.897 8.217 1.00 96.56 75 LEU A CA 1
ATOM 609 C C . LEU A 1 75 ? -7.117 6.212 8.585 1.00 96.56 75 LEU A C 1
ATOM 611 O O . LEU A 1 75 ? -6.501 7.020 9.273 1.00 96.56 75 LEU A O 1
ATOM 615 N N . LEU A 1 76 ? -8.377 6.426 8.190 1.00 95.06 76 LEU A N 1
ATOM 616 C CA . LEU A 1 76 ? -9.151 7.584 8.650 1.00 95.06 76 LEU A CA 1
ATOM 617 C C . LEU A 1 76 ? -9.332 7.573 10.164 1.00 95.06 76 LEU A C 1
ATOM 619 O O . LEU A 1 76 ? -9.125 8.605 10.798 1.00 95.06 76 LEU A O 1
ATOM 623 N N . SER A 1 77 ? -9.659 6.414 10.743 1.00 93.25 77 SER A N 1
ATOM 624 C CA . SER A 1 77 ? -9.905 6.294 12.185 1.00 93.25 77 SER A CA 1
ATOM 625 C C . SER A 1 77 ? -8.685 6.620 13.050 1.00 93.25 77 SER A C 1
ATOM 627 O O . SER A 1 77 ? -8.854 7.081 14.172 1.00 93.25 77 SER A O 1
ATOM 629 N N . ILE A 1 78 ? -7.470 6.412 12.527 1.00 91.94 78 ILE A N 1
ATOM 630 C CA . ILE A 1 78 ? -6.213 6.672 13.246 1.00 91.94 78 ILE A CA 1
ATOM 631 C C . ILE A 1 78 ? -5.507 7.956 12.788 1.00 91.94 78 ILE A C 1
ATOM 633 O O . ILE A 1 78 ? -4.448 8.296 13.306 1.00 91.94 78 ILE A O 1
ATOM 637 N N . ARG A 1 79 ? -6.040 8.661 11.783 1.00 83.50 79 ARG A N 1
ATOM 638 C CA . ARG A 1 79 ? -5.408 9.868 11.226 1.00 83.50 79 ARG A CA 1
ATOM 639 C C . ARG A 1 79 ? -5.523 11.071 12.160 1.00 83.50 79 ARG A C 1
ATOM 641 O O . ARG A 1 79 ? -4.652 11.934 12.129 1.00 83.50 79 ARG A O 1
ATOM 648 N N . GLU A 1 80 ? -6.591 11.136 12.952 1.00 74.44 80 GLU A N 1
ATOM 649 C CA . GLU A 1 80 ? -6.791 12.184 13.964 1.00 74.44 80 GLU A CA 1
ATOM 650 C C . GLU A 1 80 ? -5.987 11.928 15.249 1.00 74.44 80 GLU A C 1
ATOM 652 O O . GLU A 1 80 ? -5.852 12.829 16.079 1.00 74.44 80 GLU A O 1
ATOM 657 N N . ASP A 1 81 ? -5.421 10.726 15.402 1.00 74.69 81 ASP A N 1
ATOM 658 C CA . ASP A 1 81 ? -4.535 10.405 16.513 1.00 74.69 81 ASP A CA 1
ATOM 659 C C . ASP A 1 81 ? -3.169 11.087 16.346 1.00 74.69 81 ASP A C 1
ATOM 661 O O . ASP A 1 81 ? -2.657 11.295 15.244 1.00 74.69 81 ASP A O 1
ATOM 665 N N . ASP A 1 82 ? -2.523 11.377 17.475 1.00 68.81 82 ASP A N 1
ATOM 666 C CA . ASP A 1 82 ? -1.154 11.879 17.504 1.00 68.81 82 ASP A CA 1
ATOM 667 C C . ASP A 1 82 ? -0.145 10.784 17.067 1.00 68.81 82 ASP A C 1
ATOM 669 O O . ASP A 1 82 ? 0.366 9.969 17.861 1.00 68.81 82 ASP A O 1
ATOM 673 N N . LEU A 1 83 ? 0.122 10.769 15.757 1.00 75.19 83 LEU A N 1
ATOM 674 C CA . LEU A 1 83 ? 1.115 9.939 15.071 1.00 75.19 83 LEU A CA 1
ATOM 675 C C . LEU A 1 83 ? 2.505 10.606 14.987 1.00 75.19 83 LEU A C 1
ATOM 677 O O . LEU A 1 83 ? 3.319 10.193 14.161 1.00 75.19 83 LEU A O 1
ATOM 681 N N . GLU A 1 84 ? 2.816 11.601 15.830 1.00 69.31 84 GLU A N 1
ATOM 682 C CA . GLU A 1 84 ? 4.003 12.470 15.693 1.00 69.31 84 GLU A CA 1
ATOM 683 C C . GLU A 1 84 ? 5.369 11.757 15.740 1.00 69.31 84 GLU A C 1
ATOM 685 O O . GLU A 1 84 ? 6.388 12.350 15.379 1.00 69.31 84 GLU A O 1
ATOM 690 N N . THR A 1 85 ? 5.439 10.487 16.155 1.00 71.19 85 THR A N 1
ATOM 691 C CA . THR A 1 85 ? 6.710 9.755 16.250 1.00 71.19 85 THR A CA 1
ATOM 692 C C . THR A 1 85 ? 6.909 8.753 15.117 1.00 71.19 85 THR A C 1
ATOM 694 O O . THR A 1 85 ? 6.058 7.903 14.845 1.00 71.19 85 THR A O 1
ATOM 697 N N . GLU A 1 86 ? 8.116 8.743 14.541 1.00 71.75 86 GLU A N 1
ATOM 698 C CA . GLU A 1 86 ? 8.532 7.779 13.509 1.00 71.75 86 GLU A CA 1
ATOM 699 C C . GLU A 1 86 ? 8.271 6.315 13.912 1.00 71.75 86 GLU A C 1
ATOM 701 O O . GLU A 1 86 ? 7.852 5.493 13.100 1.00 71.75 86 GLU A O 1
ATOM 706 N N . SER A 1 87 ? 8.455 5.992 15.196 1.00 77.44 87 SER A N 1
ATOM 707 C CA . SER A 1 87 ? 8.212 4.656 15.755 1.00 77.44 87 SER A CA 1
ATOM 708 C C . SER A 1 87 ? 6.761 4.177 15.638 1.00 77.44 87 SER A C 1
ATOM 710 O O . SER A 1 87 ? 6.538 2.967 15.627 1.00 77.44 87 SER A O 1
ATOM 712 N N . LYS A 1 88 ? 5.792 5.097 15.548 1.00 81.69 88 LYS A N 1
ATOM 713 C CA . LYS A 1 88 ? 4.369 4.793 15.360 1.00 81.69 88 LYS A CA 1
ATOM 714 C C . LYS A 1 88 ? 4.009 4.757 13.878 1.00 81.69 88 LYS A C 1
ATOM 716 O O . LYS A 1 88 ? 3.362 3.814 13.434 1.00 81.69 88 LYS A O 1
ATOM 721 N N . ILE A 1 89 ? 4.459 5.753 13.110 1.00 89.12 89 ILE A N 1
ATOM 722 C CA . ILE A 1 89 ? 4.048 5.915 11.709 1.00 89.12 89 ILE A CA 1
ATOM 723 C C . ILE A 1 89 ? 4.677 4.871 10.780 1.00 89.12 89 ILE A C 1
ATOM 725 O O . ILE A 1 89 ? 4.017 4.385 9.867 1.00 89.12 89 ILE A O 1
ATOM 729 N N . ILE A 1 90 ? 5.932 4.473 11.016 1.00 91.31 90 ILE A N 1
ATOM 730 C CA . ILE A 1 90 ? 6.652 3.571 10.107 1.00 91.31 90 ILE A CA 1
ATOM 731 C C . ILE A 1 90 ? 5.997 2.187 10.025 1.00 91.31 90 ILE A C 1
ATOM 733 O O . ILE A 1 90 ? 5.770 1.728 8.905 1.00 91.31 90 ILE A O 1
ATOM 737 N N . PRO A 1 91 ? 5.646 1.512 11.140 1.00 92.94 91 PRO A N 1
ATOM 738 C CA . PRO A 1 91 ? 4.922 0.247 11.070 1.00 92.94 91 PRO A CA 1
ATOM 739 C C . PRO A 1 91 ? 3.593 0.353 10.318 1.00 92.94 91 PRO A C 1
ATOM 741 O O . PRO A 1 91 ? 3.283 -0.544 9.541 1.00 92.94 91 PRO A O 1
ATOM 744 N N . ILE A 1 92 ? 2.842 1.443 10.509 1.00 95.31 92 ILE A N 1
ATOM 745 C CA . ILE A 1 92 ? 1.571 1.684 9.810 1.00 95.31 92 ILE A CA 1
ATOM 746 C C . ILE A 1 92 ? 1.833 1.796 8.308 1.00 95.31 92 ILE A C 1
ATOM 748 O O . ILE A 1 92 ? 1.282 1.027 7.527 1.00 95.31 92 ILE A O 1
ATOM 752 N N . VAL A 1 93 ? 2.735 2.693 7.902 1.00 96.75 93 VAL A N 1
ATOM 753 C CA . VAL A 1 93 ? 3.053 2.929 6.488 1.00 96.75 93 VAL A CA 1
ATOM 754 C C . VAL A 1 93 ? 3.543 1.655 5.813 1.00 96.75 93 VAL A C 1
ATOM 756 O O . VAL A 1 93 ? 3.019 1.287 4.766 1.00 96.75 93 VAL A O 1
ATOM 759 N N . LEU A 1 94 ? 4.510 0.954 6.413 1.00 96.69 94 LEU A N 1
ATOM 760 C CA . LEU A 1 94 ? 5.094 -0.247 5.819 1.00 96.69 94 LEU A CA 1
ATOM 761 C C . LEU A 1 94 ? 4.081 -1.388 5.702 1.00 96.69 94 LEU A C 1
ATOM 763 O O . LEU A 1 94 ? 3.963 -1.977 4.631 1.00 96.69 94 LEU A O 1
ATOM 767 N N . ARG A 1 95 ? 3.346 -1.704 6.774 1.00 98.00 95 ARG A N 1
ATOM 768 C CA . ARG A 1 95 ? 2.408 -2.838 6.786 1.00 98.00 95 ARG A CA 1
ATOM 769 C C . ARG A 1 95 ? 1.192 -2.571 5.906 1.00 98.00 95 ARG A C 1
ATOM 771 O O . ARG A 1 95 ? 0.781 -3.453 5.157 1.00 98.00 95 ARG A O 1
ATOM 778 N N . THR A 1 96 ? 0.668 -1.346 5.925 1.00 98.50 96 THR A N 1
ATOM 779 C CA . THR A 1 96 ? -0.445 -0.955 5.058 1.00 98.50 96 THR A CA 1
ATOM 780 C C . THR A 1 96 ? -0.038 -0.945 3.589 1.00 98.50 96 THR A C 1
ATOM 782 O O . THR A 1 96 ? -0.723 -1.537 2.756 1.00 98.50 96 THR A O 1
ATOM 785 N N . ALA A 1 97 ? 1.105 -0.340 3.254 1.00 98.56 97 ALA A N 1
ATOM 786 C CA . ALA A 1 97 ? 1.597 -0.313 1.879 1.00 98.56 97 ALA A CA 1
ATOM 787 C C . ALA A 1 97 ? 1.883 -1.725 1.355 1.00 98.56 97 ALA A C 1
ATOM 789 O O . ALA A 1 97 ? 1.568 -2.036 0.205 1.00 98.56 97 ALA A O 1
ATOM 790 N N . ALA A 1 98 ? 2.436 -2.587 2.211 1.00 98.62 98 ALA A N 1
ATOM 791 C CA . ALA A 1 98 ? 2.647 -3.988 1.905 1.00 98.62 98 ALA A CA 1
ATOM 792 C C . ALA A 1 98 ? 1.329 -4.718 1.636 1.00 98.62 98 ALA A C 1
ATOM 794 O O . ALA A 1 98 ? 1.223 -5.398 0.620 1.00 98.62 98 ALA A O 1
ATOM 795 N N . TYR A 1 99 ? 0.303 -4.531 2.472 1.00 98.75 99 TYR A N 1
ATOM 796 C CA . TYR A 1 99 ? -1.008 -5.141 2.247 1.00 98.75 99 TYR A CA 1
ATOM 797 C C . TYR A 1 99 ? -1.626 -4.711 0.915 1.00 98.75 99 TYR A C 1
ATOM 799 O O . TYR A 1 99 ? -2.085 -5.556 0.146 1.00 98.75 99 TYR A O 1
ATOM 807 N N . VAL A 1 100 ? -1.595 -3.413 0.602 1.00 98.75 100 VAL A N 1
ATOM 808 C CA . VAL A 1 100 ? -2.098 -2.885 -0.676 1.00 98.75 100 VAL A CA 1
ATOM 809 C C . VAL A 1 100 ? -1.329 -3.476 -1.856 1.00 98.75 100 VAL A C 1
ATOM 811 O O . VAL A 1 100 ? -1.937 -3.945 -2.816 1.00 98.75 100 VAL A O 1
ATOM 814 N N . GLY A 1 101 ? 0.003 -3.499 -1.789 1.00 98.50 101 GLY A N 1
ATOM 815 C CA . GLY A 1 101 ? 0.806 -4.055 -2.872 1.00 98.50 101 GLY A CA 1
ATOM 816 C C . GLY A 1 101 ? 0.618 -5.564 -3.038 1.00 98.50 101 GLY A C 1
ATOM 817 O O . GLY A 1 101 ? 0.443 -6.024 -4.160 1.00 98.50 101 GLY A O 1
ATOM 818 N N . GLU A 1 102 ? 0.549 -6.339 -1.954 1.00 98.44 102 GLU A N 1
ATOM 819 C CA . GLU A 1 102 ? 0.231 -7.772 -2.021 1.00 98.44 102 GLU A CA 1
ATOM 820 C C . GLU A 1 102 ? -1.185 -8.029 -2.551 1.00 98.44 102 GLU A C 1
ATOM 822 O O . GLU A 1 102 ? -1.393 -8.992 -3.287 1.00 98.44 102 GLU A O 1
ATOM 827 N N . SER A 1 103 ? -2.141 -7.144 -2.260 1.00 98.62 103 SER A N 1
ATOM 828 C CA . SER A 1 103 ? -3.478 -7.200 -2.860 1.00 98.62 103 SER A CA 1
ATOM 829 C C . SER A 1 103 ? -3.407 -7.019 -4.376 1.00 98.62 103 SER A C 1
ATOM 831 O O . SER A 1 103 ? -3.989 -7.810 -5.112 1.00 98.62 103 SER A O 1
ATOM 833 N N . ILE A 1 104 ? -2.621 -6.060 -4.872 1.00 98.44 104 ILE A N 1
ATOM 834 C CA . ILE A 1 104 ? -2.389 -5.905 -6.317 1.00 98.44 104 ILE A CA 1
ATOM 835 C C . ILE A 1 104 ? -1.756 -7.179 -6.899 1.00 98.44 104 ILE A C 1
ATOM 837 O O . ILE A 1 104 ? -2.289 -7.748 -7.848 1.00 98.44 104 ILE A O 1
ATOM 841 N N . ARG A 1 105 ? -0.671 -7.683 -6.295 1.00 97.44 105 ARG A N 1
ATOM 842 C CA . ARG A 1 105 ? 0.042 -8.885 -6.770 1.00 97.44 105 ARG A CA 1
ATOM 843 C C . ARG A 1 105 ? -0.839 -10.129 -6.854 1.00 97.44 105 ARG A C 1
ATOM 845 O O . ARG A 1 105 ? -0.647 -10.942 -7.750 1.00 97.44 105 ARG A O 1
ATOM 852 N N . LYS A 1 106 ? -1.754 -10.308 -5.898 1.00 97.00 106 LYS A N 1
ATOM 853 C CA . LYS A 1 106 ? -2.630 -11.487 -5.815 1.00 97.00 106 LYS A CA 1
ATOM 854 C C . LYS A 1 106 ? -3.822 -11.412 -6.768 1.00 97.00 106 LYS A C 1
ATOM 856 O O . LYS A 1 106 ? -4.338 -12.458 -7.154 1.00 97.00 106 LYS A O 1
ATOM 861 N N . ASN A 1 107 ? -4.266 -10.207 -7.125 1.00 97.00 107 ASN A N 1
ATOM 862 C CA . ASN A 1 107 ? -5.484 -10.011 -7.912 1.00 97.00 107 ASN A CA 1
ATOM 863 C C . ASN A 1 107 ? -5.219 -9.672 -9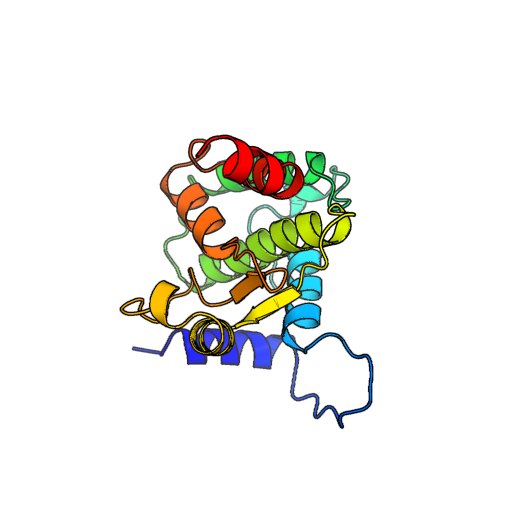.384 1.00 97.00 107 ASN A C 1
ATOM 865 O O . ASN A 1 107 ? -6.099 -9.903 -10.211 1.00 97.00 107 ASN A O 1
ATOM 869 N N . ASP A 1 108 ? -4.032 -9.177 -9.743 1.00 95.75 108 ASP A N 1
ATOM 870 C CA . ASP A 1 108 ? -3.681 -8.961 -11.147 1.00 95.75 108 ASP A CA 1
ATOM 871 C C . ASP A 1 108 ? -3.326 -10.288 -11.832 1.00 95.75 108 ASP A C 1
ATOM 873 O O . ASP A 1 108 ? -2.301 -10.904 -11.547 1.00 95.75 108 ASP A O 1
ATOM 877 N N . GLN A 1 109 ? -4.179 -10.734 -12.754 1.00 91.75 109 GLN A N 1
ATOM 878 C CA . GLN A 1 109 ? -3.951 -11.957 -13.536 1.00 91.75 109 GLN A CA 1
ATOM 879 C C . GLN A 1 109 ? -3.109 -11.714 -14.796 1.00 91.75 109 GLN A C 1
ATOM 881 O O . GLN A 1 109 ? -2.705 -12.666 -15.461 1.00 91.75 109 GLN A O 1
ATOM 886 N N . SER A 1 110 ? -2.879 -10.450 -15.158 1.00 92.50 110 SER A N 1
ATOM 887 C CA . SER A 1 110 ? -2.224 -10.061 -16.409 1.00 92.50 110 SER A CA 1
ATOM 888 C C . SER A 1 110 ? -0.737 -9.759 -16.240 1.00 92.50 110 SER A C 1
ATOM 890 O O . SER A 1 110 ? 0.041 -9.959 -17.173 1.00 92.50 110 SER A O 1
ATOM 892 N N . LYS A 1 111 ? -0.331 -9.306 -15.049 1.00 93.62 111 LYS A N 1
ATOM 893 C CA . LYS A 1 111 ? 1.029 -8.837 -14.759 1.00 93.62 111 LYS A CA 1
ATOM 894 C C . LYS A 1 111 ? 1.644 -9.604 -13.599 1.00 93.62 111 LYS A C 1
ATOM 896 O O . LYS A 1 111 ? 0.990 -9.918 -12.607 1.00 93.62 111 LYS A O 1
ATOM 901 N N . LYS A 1 112 ? 2.950 -9.859 -13.693 1.00 94.38 112 LYS A N 1
ATOM 902 C CA . LYS A 1 112 ? 3.724 -10.494 -12.621 1.00 94.38 112 LYS A CA 1
ATOM 903 C C . LYS A 1 112 ? 4.397 -9.431 -11.762 1.00 94.38 112 LYS A C 1
ATOM 905 O O . LYS A 1 112 ? 5.566 -9.117 -11.951 1.00 94.38 112 LYS A O 1
ATOM 910 N N . TRP A 1 113 ? 3.654 -8.908 -10.800 1.00 96.88 113 TRP A N 1
ATOM 911 C CA . TRP A 1 113 ? 4.148 -7.893 -9.877 1.00 96.88 113 TRP A CA 1
ATOM 912 C C . TRP A 1 113 ? 5.127 -8.462 -8.830 1.00 96.88 113 TRP A C 1
ATOM 914 O O . TRP A 1 113 ? 4.903 -9.526 -8.235 1.00 96.88 113 TRP A O 1
ATOM 924 N N . TYR A 1 114 ? 6.196 -7.719 -8.553 1.00 96.44 114 TYR A N 1
ATOM 925 C CA . TYR A 1 114 ? 7.203 -8.005 -7.535 1.00 96.44 114 TYR A CA 1
ATOM 926 C C . TYR A 1 114 ? 7.734 -6.721 -6.886 1.00 96.44 114 TYR A C 1
ATOM 928 O O . TYR A 1 114 ? 7.698 -5.637 -7.465 1.00 96.44 114 TYR A O 1
ATOM 936 N N . TRP A 1 115 ? 8.219 -6.851 -5.654 1.00 97.19 115 TRP A N 1
ATOM 937 C CA . TRP A 1 115 ? 8.853 -5.763 -4.918 1.00 97.19 115 TRP A CA 1
ATOM 938 C C . TRP A 1 115 ? 10.338 -5.663 -5.244 1.00 97.19 115 TRP A C 1
ATOM 940 O O . TRP A 1 115 ? 11.022 -6.686 -5.360 1.00 97.19 115 TRP A O 1
ATOM 950 N N . ILE A 1 116 ? 10.827 -4.428 -5.318 1.00 94.06 116 ILE A N 1
ATOM 951 C CA . ILE A 1 116 ? 12.246 -4.067 -5.383 1.00 94.06 116 ILE A CA 1
ATOM 952 C C . ILE A 1 116 ? 12.536 -2.890 -4.448 1.00 94.06 116 ILE A C 1
ATOM 954 O O . ILE A 1 116 ? 11.630 -2.136 -4.089 1.00 94.06 116 ILE A O 1
ATOM 958 N N . ASP A 1 117 ? 13.795 -2.741 -4.043 1.00 91.50 117 ASP A N 1
ATOM 959 C CA . ASP A 1 117 ? 14.249 -1.556 -3.314 1.00 91.50 117 ASP A CA 1
ATOM 960 C C . ASP A 1 117 ? 14.524 -0.376 -4.263 1.00 91.50 117 ASP A C 1
ATOM 962 O O . ASP A 1 117 ? 14.560 -0.516 -5.492 1.00 91.50 117 ASP A O 1
ATOM 966 N N . PHE A 1 118 ? 14.701 0.810 -3.678 1.00 89.44 118 PHE A N 1
ATOM 967 C CA . PHE A 1 118 ? 14.953 2.042 -4.425 1.00 89.44 118 PHE A CA 1
ATOM 968 C C . PHE A 1 118 ? 16.198 1.966 -5.315 1.00 89.44 118 PHE A C 1
ATOM 970 O O . PHE A 1 118 ? 16.177 2.440 -6.450 1.00 89.44 118 PHE A O 1
ATOM 977 N N . GLU A 1 119 ? 17.279 1.359 -4.824 1.00 89.00 119 GLU A N 1
ATOM 978 C CA . GLU A 1 119 ? 18.546 1.283 -5.557 1.00 89.00 119 GLU A CA 1
ATOM 979 C C . GLU A 1 119 ? 18.420 0.387 -6.790 1.00 89.00 119 GLU A C 1
ATOM 981 O O . GLU A 1 119 ? 18.850 0.756 -7.885 1.00 89.00 119 GLU A O 1
ATOM 986 N N . THR A 1 120 ? 17.749 -0.754 -6.647 1.00 90.81 120 THR A N 1
ATOM 987 C CA . THR A 1 120 ? 17.417 -1.650 -7.756 1.00 90.81 120 THR A CA 1
ATOM 988 C C . THR A 1 120 ? 16.528 -0.940 -8.775 1.00 90.81 120 THR A C 1
ATOM 990 O O . THR A 1 120 ? 16.781 -1.016 -9.978 1.00 90.81 120 THR A O 1
ATOM 993 N N . ALA A 1 121 ? 15.516 -0.195 -8.322 1.00 90.75 121 ALA A N 1
ATOM 994 C CA . ALA A 1 121 ? 14.648 0.566 -9.218 1.00 90.75 121 ALA A CA 1
ATOM 995 C C . ALA A 1 121 ? 15.418 1.651 -9.984 1.00 90.75 121 ALA A C 1
ATOM 997 O O . ALA A 1 121 ? 15.232 1.809 -11.191 1.00 90.75 121 ALA A O 1
ATOM 998 N N . LYS A 1 122 ? 16.331 2.359 -9.311 1.00 90.12 122 LYS A N 1
ATOM 999 C CA . LYS A 1 122 ? 17.179 3.392 -9.916 1.00 90.12 122 LYS A CA 1
ATOM 1000 C C . LYS A 1 122 ? 18.137 2.818 -10.956 1.00 90.12 122 LYS A C 1
ATOM 1002 O O . LYS A 1 122 ? 18.382 3.462 -11.970 1.00 90.12 122 LYS A O 1
ATOM 1007 N N . GLN A 1 123 ? 18.637 1.600 -10.752 1.00 89.75 123 GLN A N 1
ATOM 1008 C CA . GLN A 1 123 ? 19.429 0.891 -11.761 1.00 89.75 123 GLN A CA 1
ATOM 1009 C C . GLN A 1 123 ? 18.593 0.511 -12.992 1.00 89.75 123 GLN A C 1
ATOM 1011 O O . GLN A 1 123 ? 19.096 0.577 -14.111 1.00 89.75 123 GLN A O 1
ATOM 1016 N N . GLN A 1 124 ? 17.324 0.137 -12.803 1.00 89.69 124 GLN A N 1
ATOM 1017 C CA . GLN A 1 124 ? 16.432 -0.271 -13.895 1.00 89.69 124 GLN A CA 1
ATOM 1018 C C . GLN A 1 124 ? 15.873 0.911 -14.702 1.00 89.69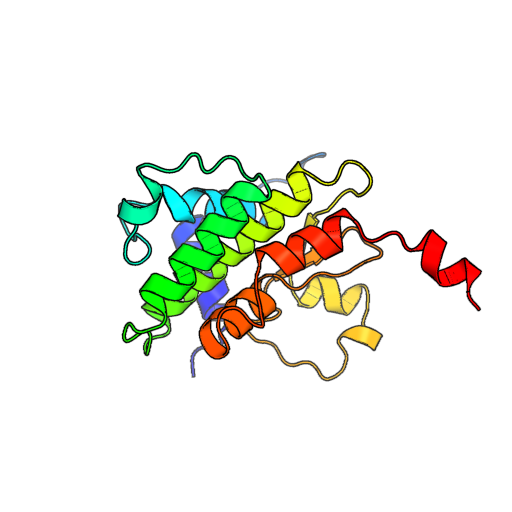 124 GLN A C 1
ATOM 1020 O O . GLN A 1 124 ? 15.718 0.803 -15.918 1.00 89.69 124 GLN A O 1
ATOM 1025 N N . LYS A 1 125 ? 15.542 2.027 -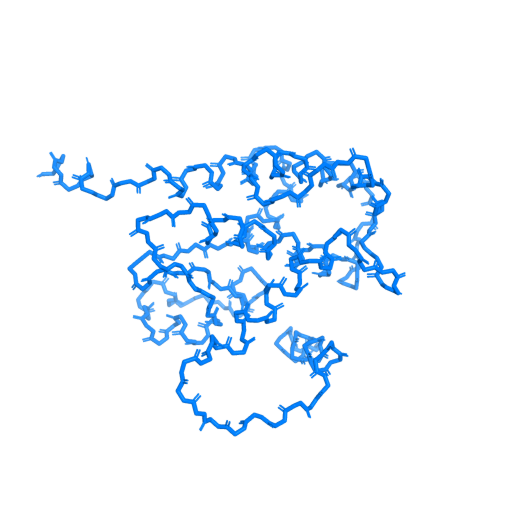14.041 1.00 87.81 125 LYS A N 1
ATOM 1026 C CA . LYS A 1 125 ? 14.930 3.221 -14.654 1.00 87.81 125 LYS A CA 1
ATOM 1027 C C . LYS A 1 125 ? 15.600 4.506 -14.136 1.00 87.81 125 LYS A C 1
ATOM 1029 O O . LYS A 1 125 ? 14.950 5.306 -13.457 1.00 87.81 125 LYS A O 1
ATOM 1034 N N . PRO A 1 126 ? 16.890 4.733 -14.444 1.00 87.75 126 PRO A N 1
ATOM 1035 C CA . PRO A 1 126 ? 17.648 5.855 -13.891 1.00 87.75 126 PRO A CA 1
ATOM 1036 C C . PRO A 1 126 ? 17.038 7.212 -14.242 1.00 87.75 126 PRO A C 1
ATOM 1038 O O . PRO A 1 126 ? 16.978 8.076 -13.375 1.00 87.75 126 PRO A O 1
ATOM 1041 N N . ASP A 1 127 ? 16.524 7.381 -15.463 1.00 89.25 127 ASP A N 1
ATOM 1042 C CA .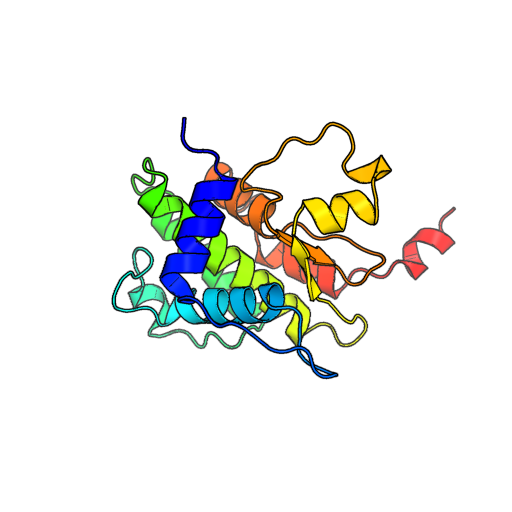 ASP A 1 127 ? 15.941 8.650 -15.918 1.00 89.25 127 ASP A CA 1
ATOM 1043 C C . ASP A 1 127 ? 14.671 9.029 -15.147 1.00 89.25 127 ASP A C 1
ATOM 1045 O O . ASP A 1 127 ? 14.434 10.206 -14.886 1.00 89.25 127 ASP A O 1
ATOM 1049 N N . PHE A 1 128 ? 13.872 8.035 -14.742 1.00 87.06 128 PHE A N 1
ATOM 1050 C CA . PHE A 1 128 ? 12.626 8.259 -14.007 1.00 87.06 128 PHE A CA 1
ATOM 1051 C C . PHE A 1 128 ? 12.873 8.644 -12.542 1.00 87.06 128 PHE A C 1
ATOM 1053 O O . PHE A 1 128 ? 12.127 9.437 -11.975 1.00 87.06 128 PHE A O 1
ATOM 1060 N N . LEU A 1 129 ? 13.924 8.092 -11.928 1.00 87.75 129 LEU A N 1
ATOM 1061 C CA . LEU A 1 129 ? 14.253 8.300 -10.511 1.00 87.75 129 LEU A CA 1
ATOM 1062 C C . LEU A 1 129 ? 15.419 9.277 -10.298 1.00 87.75 129 LEU A C 1
ATOM 1064 O O . LEU A 1 129 ? 15.930 9.414 -9.182 1.00 87.75 129 LEU A O 1
ATOM 1068 N N . ASN A 1 130 ? 15.874 9.954 -11.353 1.00 85.81 130 ASN A N 1
ATOM 1069 C CA . ASN A 1 130 ? 16.976 10.898 -11.246 1.00 85.81 130 ASN A CA 1
ATOM 1070 C C . ASN A 1 130 ? 16.570 12.115 -10.399 1.00 85.81 130 ASN A C 1
ATOM 1072 O O . ASN A 1 130 ? 15.490 12.673 -10.565 1.00 85.81 130 ASN A O 1
ATOM 1076 N N . GLY A 1 131 ? 17.447 12.536 -9.487 1.00 84.44 131 GLY A N 1
ATOM 1077 C CA . GLY A 1 131 ? 17.176 13.649 -8.571 1.00 84.44 131 GLY A CA 1
ATOM 1078 C C . GLY A 1 131 ? 16.175 13.349 -7.448 1.00 84.44 131 GLY A C 1
ATOM 1079 O O . GLY A 1 131 ? 15.881 14.249 -6.667 1.00 84.44 131 GLY A O 1
ATOM 1080 N N . ILE A 1 132 ? 15.671 12.113 -7.338 1.00 87.38 132 ILE A N 1
ATOM 1081 C CA . ILE A 1 132 ? 14.885 11.674 -6.182 1.00 87.38 132 ILE A CA 1
ATOM 1082 C C . ILE A 1 132 ? 15.846 11.192 -5.091 1.00 87.38 132 ILE A C 1
ATOM 1084 O O . ILE A 1 132 ? 16.679 10.308 -5.318 1.00 87.38 132 ILE A O 1
ATOM 1088 N N . ASP A 1 133 ? 15.722 11.787 -3.908 1.00 85.44 133 ASP A N 1
ATOM 1089 C CA . ASP A 1 133 ? 16.481 11.391 -2.728 1.00 85.44 133 ASP A CA 1
ATOM 1090 C C . ASP A 1 133 ? 15.878 10.157 -2.053 1.00 85.44 133 ASP A C 1
ATOM 1092 O O . ASP A 1 133 ? 14.691 9.849 -2.174 1.00 85.44 133 ASP A O 1
ATOM 1096 N N . HIS A 1 134 ? 16.713 9.462 -1.283 1.00 81.50 134 HIS A N 1
ATOM 1097 C CA . HIS A 1 134 ? 16.261 8.353 -0.456 1.00 81.50 134 HIS A CA 1
ATOM 1098 C C . HIS A 1 134 ? 15.286 8.834 0.616 1.00 81.50 134 HIS A C 1
ATOM 1100 O O . HIS A 1 134 ? 15.647 9.614 1.499 1.00 81.50 134 HIS A O 1
ATOM 1106 N N . SER A 1 135 ? 14.080 8.282 0.594 1.00 89.19 135 SER A N 1
ATOM 1107 C CA . SER A 1 135 ? 13.054 8.526 1.599 1.00 89.19 135 SER A CA 1
ATOM 1108 C C . SER A 1 135 ? 12.205 7.274 1.823 1.00 89.19 135 SER A C 1
ATOM 1110 O O . SER A 1 135 ? 12.269 6.305 1.061 1.00 89.19 135 SER A O 1
ATOM 1112 N N . LEU A 1 136 ? 11.383 7.290 2.877 1.00 89.62 136 LEU A N 1
ATOM 1113 C CA . LEU A 1 136 ? 10.437 6.206 3.154 1.00 89.62 136 LEU A CA 1
ATOM 1114 C C . LEU A 1 136 ? 9.461 5.988 1.986 1.00 89.62 136 LEU A C 1
ATOM 1116 O O . LEU A 1 136 ? 9.065 4.860 1.728 1.00 89.62 136 LEU A O 1
ATOM 1120 N N . GLU A 1 137 ? 9.107 7.045 1.255 1.00 92.75 137 GLU A N 1
ATOM 1121 C CA . GLU A 1 137 ? 8.108 7.014 0.177 1.00 92.75 137 GLU A CA 1
ATOM 1122 C C . GLU A 1 137 ? 8.519 6.116 -0.991 1.00 92.75 137 GLU A C 1
ATOM 1124 O O . GLU A 1 137 ? 7.655 5.570 -1.679 1.00 92.75 137 GLU A O 1
ATOM 1129 N N . TYR A 1 138 ? 9.830 5.964 -1.187 1.00 91.94 138 TYR A N 1
ATOM 1130 C CA . TYR A 1 138 ? 10.431 5.217 -2.289 1.00 91.94 138 TYR A CA 1
ATOM 1131 C C . TYR A 1 138 ? 11.233 4.000 -1.820 1.00 91.94 138 TYR A C 1
ATOM 1133 O O . TYR A 1 138 ? 11.822 3.308 -2.645 1.00 91.94 138 TYR A O 1
ATOM 1141 N N . ALA A 1 139 ? 11.257 3.718 -0.512 1.00 90.25 139 ALA A N 1
ATOM 1142 C CA . ALA A 1 139 ? 12.086 2.663 0.072 1.00 90.25 139 ALA A CA 1
ATOM 1143 C C . ALA A 1 139 ? 11.783 1.262 -0.489 1.00 90.25 139 ALA A C 1
ATOM 1145 O O . ALA A 1 139 ? 12.671 0.411 -0.516 1.00 90.25 139 ALA A O 1
ATOM 1146 N N . ALA A 1 140 ? 10.552 1.036 -0.953 1.00 94.00 140 ALA A N 1
ATOM 1147 C CA . ALA A 1 140 ? 10.182 -0.135 -1.730 1.00 94.00 140 ALA A CA 1
ATOM 1148 C C . ALA A 1 140 ? 9.189 0.243 -2.828 1.00 94.00 140 ALA A C 1
ATOM 1150 O O . ALA A 1 140 ? 8.312 1.090 -2.641 1.00 94.00 140 ALA A O 1
ATOM 1151 N N . ILE A 1 141 ? 9.339 -0.403 -3.976 1.00 96.25 141 ILE A N 1
ATOM 1152 C CA . ILE A 1 141 ? 8.590 -0.117 -5.195 1.00 96.25 141 ILE A CA 1
ATOM 1153 C C . ILE A 1 141 ? 7.992 -1.429 -5.682 1.00 96.25 141 ILE A C 1
ATOM 1155 O O . ILE A 1 141 ? 8.673 -2.456 -5.715 1.00 96.25 141 ILE A O 1
ATOM 1159 N N . LEU A 1 142 ? 6.712 -1.395 -6.044 1.00 97.75 142 LEU A N 1
ATOM 1160 C CA . LEU A 1 142 ? 6.034 -2.526 -6.658 1.00 97.75 142 LEU A CA 1
ATOM 1161 C C . LEU A 1 142 ? 6.115 -2.363 -8.177 1.00 97.75 142 LEU A C 1
ATOM 1163 O O . LEU A 1 142 ? 5.735 -1.320 -8.705 1.00 97.75 142 LEU A O 1
ATOM 1167 N N . THR A 1 143 ? 6.611 -3.367 -8.890 1.00 95.94 143 THR A N 1
ATOM 1168 C CA . THR A 1 143 ? 6.789 -3.295 -10.345 1.00 95.94 143 THR A CA 1
ATOM 1169 C C . THR A 1 143 ? 6.516 -4.636 -11.010 1.00 95.94 143 THR A C 1
ATOM 1171 O O . THR A 1 143 ? 6.641 -5.678 -10.379 1.00 95.94 143 THR A O 1
ATOM 1174 N N . ASP A 1 144 ? 6.141 -4.620 -12.283 1.00 94.19 144 ASP A N 1
ATOM 1175 C CA . ASP A 1 144 ? 6.126 -5.796 -13.160 1.00 94.19 144 ASP A CA 1
ATOM 1176 C C . ASP A 1 144 ? 7.316 -5.805 -14.147 1.00 94.19 144 ASP A C 1
ATOM 1178 O O . ASP A 1 144 ? 7.387 -6.657 -15.032 1.00 94.19 144 ASP A O 1
ATOM 1182 N N . GLY A 1 145 ? 8.256 -4.861 -13.997 1.00 91.75 145 GLY A N 1
ATOM 1183 C CA . GLY A 1 145 ? 9.385 -4.610 -14.899 1.00 91.75 145 GLY A CA 1
ATOM 1184 C C . GLY A 1 145 ? 9.135 -3.495 -15.924 1.00 91.75 145 GLY A C 1
ATOM 1185 O O . GLY A 1 145 ? 10.085 -2.839 -16.365 1.00 91.75 145 GLY A O 1
ATOM 1186 N N . ASN A 1 146 ? 7.871 -3.220 -16.257 1.00 89.81 146 ASN A N 1
ATOM 1187 C CA . ASN A 1 146 ? 7.474 -2.155 -17.178 1.00 89.81 146 ASN A CA 1
ATOM 1188 C C . ASN A 1 146 ? 6.927 -0.950 -16.411 1.00 89.81 146 ASN A C 1
ATOM 1190 O O . ASN A 1 146 ? 7.449 0.159 -16.540 1.00 89.81 146 ASN A O 1
ATOM 1194 N N . MET A 1 147 ? 5.928 -1.193 -15.566 1.00 91.94 147 MET A N 1
ATOM 1195 C CA . MET A 1 147 ? 5.266 -0.213 -14.720 1.00 91.94 147 MET A CA 1
ATOM 1196 C C . MET A 1 147 ? 5.881 -0.183 -13.320 1.00 91.94 147 MET A C 1
ATOM 1198 O O . MET A 1 147 ? 6.246 -1.216 -12.759 1.00 91.94 147 MET A O 1
ATOM 1202 N N . MET A 1 148 ? 5.936 1.002 -12.711 1.00 94.62 148 MET A N 1
ATOM 1203 C CA . MET A 1 148 ? 6.282 1.177 -11.298 1.00 94.62 148 MET A CA 1
ATOM 1204 C C . MET A 1 148 ? 5.103 1.767 -10.534 1.00 94.62 148 MET A C 1
ATOM 1206 O O . MET A 1 148 ? 4.424 2.682 -10.997 1.00 94.62 148 MET A O 1
ATOM 1210 N N . SER A 1 149 ? 4.892 1.245 -9.336 1.00 96.38 149 SER A N 1
ATOM 1211 C CA . SER A 1 149 ? 3.874 1.660 -8.390 1.00 96.38 149 SER A CA 1
ATOM 1212 C C . SER A 1 149 ? 4.530 1.949 -7.042 1.00 96.38 149 SER A C 1
ATOM 1214 O O . SER A 1 149 ? 5.457 1.252 -6.619 1.00 96.38 149 SER A O 1
ATOM 1216 N N . PHE A 1 150 ? 4.030 2.973 -6.347 1.00 97.44 150 PHE A N 1
ATOM 1217 C CA . PHE A 1 150 ? 4.622 3.502 -5.114 1.00 97.44 150 PHE A CA 1
ATOM 1218 C C . PHE A 1 150 ? 3.649 3.412 -3.922 1.00 97.44 150 PHE A C 1
ATOM 1220 O O . PHE A 1 150 ? 3.173 4.447 -3.444 1.00 97.44 150 PHE A O 1
ATOM 1227 N N . PRO A 1 151 ? 3.323 2.202 -3.415 1.00 98.44 151 PRO A N 1
ATOM 1228 C CA . PRO A 1 151 ? 2.366 2.049 -2.319 1.00 98.44 151 PRO A CA 1
ATOM 1229 C C . PRO A 1 151 ? 2.732 2.836 -1.052 1.00 98.44 151 PRO A C 1
ATOM 1231 O O . PRO A 1 151 ? 1.851 3.447 -0.455 1.00 98.44 151 PRO A O 1
ATOM 1234 N N . LEU A 1 152 ? 4.016 2.901 -0.666 1.00 98.00 152 LEU A N 1
ATOM 1235 C CA . LEU A 1 152 ? 4.452 3.638 0.533 1.00 98.00 152 LEU A CA 1
ATOM 1236 C C . LEU A 1 152 ? 4.141 5.136 0.410 1.00 98.00 152 LEU A C 1
ATOM 1238 O O . LEU A 1 152 ? 3.589 5.734 1.335 1.00 98.00 152 LEU A O 1
ATOM 1242 N N . ASN A 1 153 ? 4.430 5.731 -0.753 1.00 96.94 153 ASN A N 1
ATOM 1243 C CA . ASN A 1 153 ? 4.074 7.117 -1.050 1.00 96.94 153 ASN A CA 1
ATOM 1244 C C . ASN A 1 153 ? 2.562 7.357 -0.945 1.00 96.94 153 ASN A C 1
ATOM 1246 O O . ASN A 1 153 ? 2.144 8.373 -0.392 1.00 96.94 153 ASN A O 1
ATOM 1250 N N . LYS A 1 154 ? 1.740 6.432 -1.456 1.00 98.19 154 LYS A N 1
ATOM 1251 C CA . LYS A 1 154 ? 0.279 6.571 -1.408 1.00 98.19 154 LYS A CA 1
ATOM 1252 C C . LYS A 1 154 ? -0.267 6.503 0.012 1.00 98.19 154 LYS A C 1
ATOM 1254 O O . LYS A 1 154 ? -1.093 7.340 0.353 1.00 98.19 154 LYS A O 1
ATOM 1259 N N . VAL A 1 155 ? 0.244 5.612 0.864 1.00 98.00 155 VAL A N 1
ATOM 1260 C CA . VAL A 1 155 ? -0.159 5.572 2.283 1.00 98.00 155 VAL A CA 1
ATOM 1261 C C . VAL A 1 155 ? 0.209 6.868 3.005 1.00 98.00 155 VAL A C 1
ATOM 1263 O O . VAL A 1 155 ? -0.612 7.424 3.728 1.00 98.00 155 VAL A O 1
ATOM 1266 N N . LEU A 1 156 ? 1.414 7.396 2.780 1.00 95.50 156 LEU A N 1
ATOM 1267 C CA . LEU A 1 156 ? 1.832 8.670 3.375 1.00 95.50 156 LEU A CA 1
ATOM 1268 C C . LEU A 1 156 ? 0.957 9.841 2.917 1.00 95.50 156 LEU A C 1
ATOM 1270 O O . LEU A 1 156 ? 0.579 10.687 3.728 1.00 95.50 156 LEU A O 1
ATOM 1274 N N . LYS A 1 157 ? 0.595 9.877 1.631 1.00 95.81 157 LYS A N 1
ATOM 1275 C CA . LYS A 1 157 ? -0.347 10.867 1.106 1.00 95.81 157 LYS A CA 1
ATOM 1276 C C . LYS A 1 157 ? -1.742 10.711 1.707 1.00 95.81 157 LYS A C 1
ATOM 1278 O O . LYS A 1 157 ? -2.315 11.721 2.089 1.00 95.81 157 LYS A O 1
ATOM 1283 N N . PHE A 1 158 ? -2.241 9.487 1.887 1.00 97.25 158 PHE A N 1
ATOM 1284 C CA . PHE A 1 158 ? -3.514 9.244 2.571 1.00 97.25 158 PHE A CA 1
ATOM 1285 C C . PHE A 1 158 ? -3.486 9.765 4.012 1.00 97.25 158 PHE A C 1
ATOM 1287 O O . PHE A 1 158 ? -4.372 10.503 4.425 1.00 97.25 158 PHE A O 1
ATOM 1294 N N . LEU A 1 159 ? -2.439 9.460 4.783 1.00 94.38 159 LEU A N 1
ATOM 1295 C CA . LEU A 1 159 ? -2.302 9.982 6.149 1.00 94.38 159 LEU A CA 1
ATOM 1296 C C . LEU A 1 159 ? -2.283 11.520 6.174 1.00 94.38 159 LEU A C 1
ATOM 1298 O O . LEU A 1 159 ? -2.825 12.140 7.086 1.00 94.38 159 LEU A O 1
ATOM 1302 N N . LYS A 1 160 ? -1.718 12.155 5.143 1.00 92.75 160 LYS A N 1
ATOM 1303 C CA . LYS A 1 160 ? -1.676 13.615 5.023 1.00 92.75 160 LYS A CA 1
ATOM 1304 C C . LYS A 1 160 ? -3.006 14.229 4.573 1.00 92.75 160 LYS A C 1
ATOM 1306 O O . LYS A 1 160 ? -3.449 15.201 5.180 1.00 92.75 160 LYS A O 1
ATOM 1311 N N . ASN A 1 161 ? -3.640 13.677 3.544 1.00 94.44 161 ASN A N 1
ATOM 1312 C CA . ASN A 1 161 ? -4.740 14.309 2.805 1.00 94.44 161 ASN A CA 1
ATOM 1313 C C . ASN A 1 161 ? -6.108 13.645 3.054 1.00 94.44 161 ASN A C 1
ATOM 1315 O O . ASN A 1 161 ? -7.140 14.265 2.827 1.00 94.44 161 ASN A O 1
ATOM 1319 N N . GLY A 1 162 ? -6.135 12.422 3.581 1.00 94.38 162 GLY A N 1
ATOM 1320 C CA . GLY A 1 162 ? -7.342 11.620 3.773 1.00 94.38 162 GLY A CA 1
ATOM 1321 C C . GLY A 1 162 ? -7.818 10.956 2.478 1.00 94.38 162 GLY A C 1
ATOM 1322 O O . GLY A 1 162 ? -7.012 10.538 1.645 1.00 94.38 162 GLY A O 1
ATOM 1323 N N . GLU A 1 163 ? -9.139 10.874 2.314 1.00 95.69 163 GLU A N 1
ATOM 1324 C CA . GLU A 1 163 ? -9.817 10.117 1.248 1.00 95.69 163 GLU A CA 1
ATOM 1325 C C . GLU A 1 163 ? -9.461 10.557 -0.179 1.00 95.69 163 GLU A C 1
ATOM 1327 O O . GLU A 1 163 ? -9.562 9.750 -1.104 1.00 95.69 163 GLU A O 1
ATOM 1332 N N . GLU A 1 164 ? -8.984 11.793 -0.371 1.00 95.62 164 GLU A N 1
ATOM 1333 C CA . GLU A 1 164 ? -8.479 12.275 -1.669 1.00 95.62 164 GLU A CA 1
ATOM 1334 C C . GLU A 1 164 ? -7.355 11.387 -2.226 1.00 95.62 164 GLU A C 1
ATOM 1336 O O . GLU A 1 164 ? -7.171 11.278 -3.439 1.00 95.62 164 GLU A O 1
ATOM 1341 N N . ASP A 1 165 ? -6.624 10.708 -1.340 1.00 97.38 165 ASP A N 1
ATOM 1342 C CA . ASP A 1 165 ? -5.547 9.787 -1.675 1.00 97.38 165 ASP A CA 1
ATOM 1343 C C . ASP A 1 165 ? -5.905 8.311 -1.423 1.00 97.38 165 ASP A C 1
ATOM 1345 O O . ASP A 1 165 ? -5.002 7.494 -1.229 1.00 97.38 165 ASP A O 1
ATOM 1349 N N . SER A 1 166 ? -7.200 7.962 -1.492 1.00 98.31 166 SER A N 1
ATOM 1350 C CA . SER A 1 166 ? -7.749 6.602 -1.324 1.00 98.31 166 SER A CA 1
ATOM 1351 C C . SER A 1 166 ? -6.869 5.498 -1.918 1.00 98.31 166 SER A C 1
ATOM 1353 O O . SER A 1 166 ? -6.529 5.493 -3.112 1.00 98.31 166 SER A O 1
ATOM 1355 N N . LEU A 1 167 ? -6.539 4.517 -1.076 1.00 98.69 167 LEU A N 1
ATOM 1356 C CA . LEU A 1 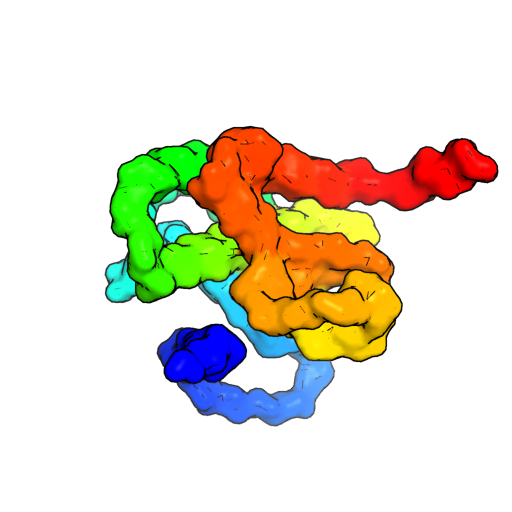167 ? -5.750 3.352 -1.456 1.00 98.69 167 LEU A CA 1
ATOM 1357 C C . LEU A 1 167 ? -6.588 2.373 -2.273 1.00 98.69 167 LEU A C 1
ATOM 1359 O O . LEU A 1 167 ? -6.051 1.734 -3.181 1.00 98.69 167 LEU A O 1
ATOM 1363 N N . TYR A 1 168 ? -7.899 2.304 -2.019 1.00 98.56 168 TYR A N 1
ATOM 1364 C CA . TYR A 1 168 ? -8.826 1.539 -2.852 1.00 98.56 168 TYR A CA 1
ATOM 1365 C C . TYR A 1 168 ? -8.810 2.048 -4.294 1.00 98.56 168 TYR A C 1
ATOM 1367 O O . TYR A 1 168 ? -8.584 1.273 -5.224 1.00 98.56 168 TYR A O 1
ATOM 1375 N N . SER A 1 169 ? -8.987 3.360 -4.483 1.00 98.19 169 SER A N 1
ATOM 1376 C CA . SER A 1 169 ? -9.020 3.975 -5.817 1.00 98.19 169 SER A CA 1
ATOM 1377 C C . SER A 1 169 ? -7.697 3.776 -6.555 1.00 98.19 169 SER A C 1
ATOM 1379 O O . SER A 1 169 ? -7.673 3.469 -7.748 1.00 98.19 169 SER A O 1
ATOM 1381 N N . PHE A 1 170 ? -6.586 3.885 -5.826 1.00 98.38 170 PHE A N 1
ATOM 1382 C CA . PHE A 1 170 ? -5.249 3.607 -6.336 1.00 98.38 170 PHE A CA 1
ATOM 1383 C C . PHE A 1 170 ? -5.072 2.155 -6.805 1.00 98.38 170 PHE A C 1
ATOM 1385 O O . PHE A 1 170 ? -4.636 1.928 -7.935 1.00 98.38 170 PHE A O 1
ATOM 1392 N N . ALA A 1 171 ? -5.421 1.171 -5.973 1.00 98.31 171 ALA A N 1
ATOM 1393 C CA . ALA A 1 171 ? -5.292 -0.241 -6.323 1.00 98.31 171 ALA A CA 1
ATOM 1394 C C . ALA A 1 171 ? -6.233 -0.630 -7.472 1.00 98.31 171 ALA A C 1
ATOM 1396 O O . ALA A 1 171 ? -5.819 -1.328 -8.398 1.00 98.31 171 ALA A O 1
ATOM 1397 N N . TYR A 1 172 ? -7.472 -0.127 -7.453 1.00 97.69 172 TYR A N 1
ATOM 1398 C CA . TYR A 1 172 ? -8.436 -0.325 -8.531 1.00 97.69 172 TYR A CA 1
ATOM 1399 C C . TYR A 1 172 ? -7.892 0.187 -9.866 1.00 97.69 172 TYR A C 1
ATOM 1401 O O . TYR A 1 172 ? -7.960 -0.528 -10.866 1.00 97.69 172 TYR A O 1
ATOM 1409 N N . PHE A 1 173 ? -7.315 1.394 -9.885 1.00 96.38 173 PHE A N 1
ATOM 1410 C CA . PHE A 1 173 ? -6.710 1.945 -11.092 1.00 96.38 173 PHE A CA 1
ATOM 1411 C C . PHE A 1 173 ? -5.595 1.042 -11.621 1.00 96.38 173 PHE A C 1
ATOM 1413 O O . PHE A 1 173 ? -5.620 0.696 -12.795 1.00 96.38 173 PHE A O 1
ATOM 1420 N N . ILE A 1 174 ? -4.665 0.602 -10.767 1.00 95.88 174 ILE A N 1
ATOM 1421 C CA . ILE A 1 174 ? -3.555 -0.267 -11.190 1.00 95.88 174 ILE A CA 1
ATOM 1422 C C . ILE A 1 174 ? -4.062 -1.575 -11.808 1.00 95.88 174 ILE A C 1
ATOM 1424 O O . ILE A 1 174 ? -3.600 -1.954 -12.883 1.00 95.88 174 ILE A O 1
ATOM 1428 N N . LEU A 1 175 ? -5.026 -2.235 -11.159 1.00 95.44 175 LEU A N 1
ATOM 1429 C CA . LEU A 1 175 ? -5.578 -3.517 -11.612 1.00 95.44 175 LEU A CA 1
ATOM 1430 C C . LEU A 1 175 ? -6.361 -3.416 -12.928 1.00 95.44 175 LEU A C 1
ATOM 1432 O O . LEU A 1 175 ? -6.480 -4.404 -13.645 1.00 95.44 175 LEU A O 1
ATOM 1436 N N . ASN A 1 176 ? -6.905 -2.239 -13.245 1.00 92.75 176 ASN A N 1
ATOM 1437 C CA . ASN A 1 176 ? -7.705 -2.016 -14.453 1.00 92.75 176 ASN A CA 1
ATOM 1438 C C . ASN A 1 176 ? -6.960 -1.203 -15.524 1.00 92.75 176 ASN A C 1
ATOM 1440 O O . ASN A 1 176 ? -7.527 -0.914 -16.581 1.00 92.75 176 ASN A O 1
ATOM 1444 N N . TYR A 1 177 ? -5.709 -0.819 -15.265 1.00 87.25 177 TYR A N 1
ATOM 1445 C CA . TYR A 1 177 ? -4.912 -0.040 -16.199 1.00 87.25 177 TYR A CA 1
ATOM 1446 C C . TYR A 1 177 ? -4.404 -0.910 -17.352 1.00 87.25 177 TYR A C 1
ATOM 1448 O O . TYR A 1 177 ? -3.669 -1.886 -17.157 1.00 87.25 177 TYR A O 1
ATOM 1456 N N . ASP A 1 178 ? -4.772 -0.498 -18.561 1.00 76.62 178 ASP A N 1
ATOM 1457 C CA . ASP A 1 178 ? -4.484 -1.168 -19.824 1.00 76.62 178 ASP A CA 1
ATOM 1458 C C . ASP A 1 178 ? -3.715 -0.208 -20.747 1.00 76.62 178 ASP A C 1
ATOM 1460 O O . ASP A 1 178 ? -4.299 0.712 -21.325 1.00 76.62 178 ASP A O 1
ATOM 1464 N N . GLU A 1 179 ? -2.399 -0.417 -20.871 1.00 67.12 179 GLU A N 1
ATOM 1465 C CA . GLU A 1 179 ? -1.503 0.417 -21.694 1.00 67.12 179 GLU A CA 1
ATOM 1466 C C . GLU A 1 179 ? -1.904 0.430 -23.173 1.00 67.12 179 GLU A C 1
ATOM 1468 O O . GLU A 1 179 ? -1.786 1.461 -23.839 1.00 67.12 179 GLU A O 1
ATOM 1473 N N . SER A 1 180 ? -2.468 -0.671 -23.681 1.00 65.81 180 SER A N 1
ATOM 1474 C CA . SER A 1 180 ? -2.842 -0.798 -25.096 1.00 65.81 180 SER A CA 1
ATOM 1475 C C . SER A 1 180 ? -3.950 0.175 -25.515 1.00 65.81 180 SER A C 1
ATOM 1477 O O . SER A 1 180 ? -4.101 0.500 -26.694 1.00 65.81 180 SER A O 1
ATOM 1479 N N . LYS A 1 181 ? -4.721 0.693 -24.553 1.00 58.91 181 LYS A N 1
ATOM 1480 C CA . LYS A 1 181 ? -5.766 1.695 -24.801 1.00 58.91 181 LYS A CA 1
ATOM 1481 C C . LYS A 1 181 ? -5.233 3.123 -24.874 1.00 58.91 181 LYS A C 1
ATOM 1483 O O . LYS A 1 181 ? -5.961 3.997 -25.341 1.00 58.91 181 LYS A O 1
ATOM 1488 N N . VAL A 1 182 ? -3.998 3.356 -24.432 1.00 60.38 182 VAL A N 1
ATOM 1489 C CA . VAL A 1 182 ? -3.357 4.677 -24.423 1.00 60.38 182 VAL A CA 1
ATOM 1490 C C . VAL A 1 182 ? -2.548 4.892 -25.705 1.00 60.38 182 VAL A C 1
ATOM 1492 O O . VAL A 1 182 ? -2.643 5.957 -26.308 1.00 60.38 182 VAL A O 1
ATOM 1495 N N . GLU A 1 183 ? -1.836 3.869 -26.188 1.00 51.06 183 GLU A N 1
ATOM 1496 C CA . GLU A 1 183 ? -1.049 3.966 -27.432 1.00 51.06 183 GLU A CA 1
ATOM 1497 C C . GLU A 1 183 ? -1.912 4.106 -28.697 1.00 51.06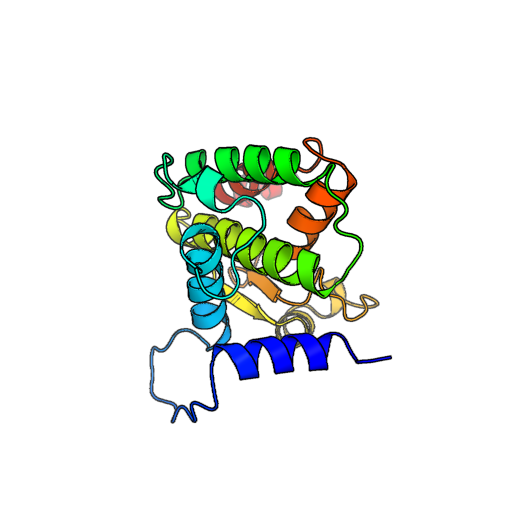 183 GLU A C 1
ATOM 1499 O O . GLU A 1 183 ? -1.479 4.702 -29.675 1.00 51.06 183 GLU A O 1
ATOM 1504 N N . ASN A 1 184 ? -3.165 3.639 -28.675 1.00 48.25 184 ASN A N 1
ATOM 1505 C CA . ASN A 1 184 ? -4.099 3.776 -29.803 1.00 48.25 184 ASN A CA 1
ATOM 1506 C C . ASN A 1 184 ? -4.795 5.153 -29.889 1.00 48.25 184 ASN A C 1
ATOM 1508 O O . ASN A 1 184 ? -5.730 5.318 -30.675 1.00 48.25 184 ASN A O 1
ATOM 1512 N N . GLN A 1 185 ? -4.389 6.130 -29.071 1.00 43.91 185 GLN A N 1
ATOM 1513 C CA . GLN A 1 185 ? -4.930 7.497 -29.079 1.00 43.91 185 GLN A CA 1
ATOM 1514 C C . GLN A 1 185 ? -3.898 8.568 -29.473 1.00 43.91 185 GLN A C 1
ATOM 1516 O O . GLN A 1 185 ? -4.200 9.758 -29.358 1.00 43.91 185 GLN A O 1
ATOM 1521 N N . VAL A 1 186 ? -2.712 8.165 -29.949 1.00 40.38 186 VAL A N 1
ATOM 1522 C CA . VAL A 1 186 ? -1.649 9.069 -30.429 1.00 40.38 186 VAL A CA 1
ATOM 1523 C C . VAL A 1 186 ? -1.429 8.906 -31.928 1.00 40.38 186 VAL A C 1
ATOM 1525 O O . VAL A 1 186 ? -1.310 7.750 -32.386 1.00 40.38 186 VAL A O 1
#

Sequence (186 aa):
MTNILQMIIHFFKRLFGSRQSTVSNEELPEINLAFADLANMLTHEKNNPVPNLEFFHSLNMDYSLGSIQHIDEYLLSIREDDLETESKIIPIVLRTAAYVGESIRKNDQSKKWYWIDFETAKQQKPDFLNGIDHSLEYAAILTDGNMMSFPLNKVLKFLKNGEEDSLYSFAYFILNYDESKVENQV

pLDDT: mean 84.32, std 18.46, range [33.28, 98.75]

Foldseek 3Di:
DPDVVVVVVVVCCVVPPDDPDDDDPDDAPPVQVVLVVLQVQQQDPDVLYAPPSVLCVPPDCPLELVNLVSLLVVLVVCLPPPCVDPSRVVSSLSNNLSSLLVSLCVQQPPANKGKDAQVVVCVLCVPVCPPPDDDQQRRMWIDRSPDIDGSSVLSVVCSVPGPVSRSSVVSVCSSPDDVVVVVVVD

Radius of gyration: 16.7 Å; chains: 1; bounding box: 37×36×51 Å